Protein AF-A0A358L8Q8-F1 (afdb_monomer_lite)

Radius of gyration: 29.7 Å; chains: 1; bounding box: 68×36×92 Å

Structure (mmCIF, N/CA/C/O backbone):
data_AF-A0A358L8Q8-F1
#
_entry.id   AF-A0A358L8Q8-F1
#
loop_
_atom_site.group_PDB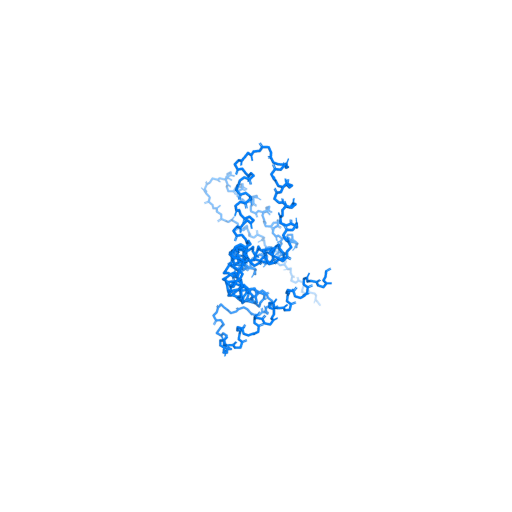
_atom_site.id
_atom_site.type_symbol
_atom_site.label_atom_id
_atom_site.label_alt_id
_atom_site.label_comp_id
_atom_site.label_asym_id
_atom_site.label_entity_id
_atom_site.label_seq_id
_atom_site.pdbx_PDB_ins_code
_atom_site.Cartn_x
_atom_site.Cartn_y
_atom_site.Cartn_z
_atom_site.occupancy
_atom_site.B_iso_or_equiv
_atom_site.auth_seq_id
_atom_site.auth_comp_id
_atom_site.auth_asym_id
_atom_site.auth_atom_id
_atom_site.pdbx_PDB_model_num
ATOM 1 N N . MET A 1 1 ? 32.138 -23.526 -57.705 1.00 40.78 1 MET A N 1
ATOM 2 C CA . MET A 1 1 ? 33.159 -22.589 -57.191 1.00 40.78 1 MET A CA 1
ATOM 3 C C . MET A 1 1 ? 32.623 -21.977 -55.910 1.00 40.78 1 MET A C 1
ATOM 5 O O . MET A 1 1 ? 31.479 -21.550 -55.902 1.00 40.78 1 MET A O 1
ATOM 9 N N . LYS A 1 2 ? 33.393 -22.065 -54.822 1.00 42.34 2 LYS A N 1
ATOM 10 C CA . LYS A 1 2 ? 33.075 -21.483 -53.513 1.00 42.34 2 LYS A CA 1
ATOM 11 C C . LYS A 1 2 ? 33.392 -19.990 -53.560 1.00 42.34 2 LYS A C 1
ATOM 13 O O . LYS A 1 2 ? 34.523 -19.656 -53.892 1.00 42.34 2 LYS A O 1
ATOM 18 N N . GLU A 1 3 ? 32.460 -19.138 -53.158 1.00 42.19 3 GLU A N 1
ATOM 19 C CA . GLU A 1 3 ? 32.761 -17.747 -52.815 1.00 42.19 3 GLU A CA 1
ATOM 20 C C . GLU A 1 3 ? 32.462 -17.564 -51.325 1.00 42.19 3 GLU A C 1
ATOM 22 O O . GLU A 1 3 ? 31.362 -17.226 -50.897 1.00 42.19 3 GLU A O 1
ATOM 27 N N . ASN A 1 4 ? 33.454 -17.937 -50.513 1.00 44.19 4 ASN A N 1
ATOM 28 C CA . ASN A 1 4 ? 33.462 -17.679 -49.081 1.00 44.19 4 ASN A CA 1
ATOM 29 C C . ASN A 1 4 ? 33.848 -16.211 -48.876 1.00 44.19 4 ASN A C 1
ATOM 31 O O . ASN A 1 4 ? 35.036 -15.895 -48.814 1.00 44.19 4 ASN A O 1
ATOM 35 N N . ASN A 1 5 ? 32.862 -15.325 -48.742 1.00 45.97 5 ASN A N 1
ATOM 36 C CA . ASN A 1 5 ? 33.117 -13.989 -48.210 1.00 45.97 5 ASN A CA 1
ATOM 37 C C . ASN A 1 5 ? 33.556 -14.114 -46.741 1.00 45.97 5 ASN A C 1
ATOM 39 O O . ASN A 1 5 ? 32.832 -14.720 -45.943 1.00 45.97 5 ASN A O 1
ATOM 43 N N . PRO A 1 6 ? 34.722 -13.572 -46.346 1.00 46.53 6 PRO A N 1
ATOM 44 C CA . PRO A 1 6 ? 35.100 -13.551 -44.948 1.00 46.53 6 PRO A CA 1
ATOM 45 C C . PRO A 1 6 ? 34.142 -12.604 -44.226 1.00 46.53 6 PRO A C 1
ATOM 47 O O . PRO A 1 6 ? 34.024 -11.432 -44.576 1.00 46.53 6 PRO A O 1
ATOM 50 N N . VAL A 1 7 ? 33.440 -13.126 -43.221 1.00 45.78 7 VAL A N 1
ATOM 51 C CA . VAL A 1 7 ? 32.696 -12.319 -42.254 1.00 45.78 7 VAL A CA 1
ATOM 52 C C . VAL A 1 7 ? 33.700 -11.363 -41.619 1.00 45.78 7 VAL A C 1
ATOM 54 O O . VAL A 1 7 ? 34.539 -11.766 -40.812 1.00 45.78 7 VAL A O 1
ATOM 57 N N . GLU A 1 8 ? 33.653 -10.105 -42.044 1.00 41.62 8 GLU A N 1
ATOM 58 C CA . GLU A 1 8 ? 34.424 -9.008 -41.485 1.00 41.62 8 GLU A CA 1
ATOM 59 C C . GLU A 1 8 ? 34.154 -8.976 -39.974 1.00 41.62 8 GLU A C 1
ATOM 61 O O . GLU A 1 8 ? 33.050 -8.661 -39.521 1.00 41.62 8 GLU A O 1
ATOM 66 N N . LYS A 1 9 ? 35.149 -9.382 -39.173 1.00 41.38 9 LYS A N 1
ATOM 67 C CA . LYS A 1 9 ? 35.133 -9.217 -37.718 1.00 41.38 9 LYS A CA 1
ATOM 68 C C . LYS A 1 9 ? 35.038 -7.717 -37.445 1.00 41.38 9 LYS A C 1
ATOM 70 O O . LYS A 1 9 ? 36.062 -7.041 -37.382 1.00 41.38 9 LYS A O 1
ATOM 75 N N . LYS A 1 10 ? 33.814 -7.199 -37.292 1.00 41.03 10 LYS A N 1
ATOM 76 C CA . LYS A 1 10 ? 33.544 -5.864 -36.747 1.00 41.03 10 LYS A CA 1
ATOM 77 C C . LYS A 1 10 ? 34.315 -5.758 -35.435 1.00 41.03 10 LYS A C 1
ATOM 79 O O . LYS A 1 10 ? 33.943 -6.376 -34.443 1.00 41.03 10 LYS A O 1
ATOM 84 N N . ALA A 1 11 ? 35.431 -5.040 -35.465 1.00 50.97 11 ALA A N 1
ATOM 85 C CA . ALA A 1 11 ? 36.226 -4.777 -34.283 1.00 50.97 11 ALA A CA 1
ATOM 86 C C . ALA A 1 11 ? 35.340 -4.060 -33.255 1.00 50.97 11 ALA A C 1
ATOM 88 O O . ALA A 1 11 ? 34.737 -3.033 -33.581 1.00 50.97 11 ALA A O 1
ATOM 89 N N . ASP A 1 12 ? 35.254 -4.622 -32.046 1.00 58.00 12 ASP A N 1
ATOM 90 C CA . ASP A 1 12 ? 34.571 -4.038 -30.892 1.00 58.00 12 ASP A CA 1
ATOM 91 C C . ASP A 1 12 ? 35.063 -2.603 -30.684 1.00 58.00 12 ASP A C 1
ATOM 93 O O . ASP A 1 12 ? 36.161 -2.361 -30.169 1.00 58.00 12 ASP A O 1
ATOM 97 N N . LYS A 1 13 ? 34.260 -1.628 -31.122 1.00 59.78 13 LYS A N 1
ATOM 98 C CA . LYS A 1 13 ? 34.491 -0.228 -30.776 1.00 59.78 13 LYS A CA 1
ATOM 99 C C . LYS A 1 13 ? 34.296 -0.103 -29.262 1.00 59.78 13 LYS A C 1
ATOM 101 O O . LYS A 1 13 ? 33.277 -0.578 -28.758 1.00 59.78 13 LYS A O 1
ATOM 106 N N . PRO A 1 14 ? 35.239 0.510 -28.528 1.00 63.50 14 PRO A N 1
ATOM 107 C CA . PRO A 1 14 ? 35.085 0.688 -27.093 1.00 63.50 14 PRO A CA 1
ATOM 108 C C . PRO A 1 14 ? 33.821 1.511 -26.811 1.00 63.50 14 PRO A C 1
ATOM 110 O O . PRO A 1 14 ? 33.603 2.546 -27.439 1.00 63.50 14 PRO A O 1
ATOM 113 N N . LEU A 1 15 ? 33.000 1.039 -25.867 1.00 67.19 15 LEU A N 1
ATOM 114 C CA . LEU A 1 15 ? 31.796 1.725 -25.380 1.00 67.19 15 LEU A CA 1
ATOM 115 C C . LEU A 1 15 ? 32.090 3.158 -24.908 1.00 67.19 15 LEU A C 1
ATOM 117 O O . LEU A 1 15 ? 31.230 4.027 -25.010 1.00 67.19 15 LEU A O 1
ATOM 121 N N . ILE A 1 16 ? 33.306 3.411 -24.416 1.00 72.81 16 ILE A N 1
ATOM 122 C CA . ILE A 1 16 ? 33.775 4.730 -23.990 1.00 72.81 16 ILE A CA 1
ATOM 123 C C . ILE A 1 16 ? 34.970 5.121 -24.864 1.00 72.81 16 ILE A C 1
ATOM 125 O O . ILE A 1 16 ? 36.050 4.545 -24.740 1.00 72.81 16 ILE A O 1
ATOM 129 N N . ASN A 1 17 ? 34.786 6.108 -25.743 1.00 69.12 17 ASN A N 1
ATOM 130 C CA . ASN A 1 17 ? 35.839 6.646 -26.608 1.00 69.12 17 ASN A CA 1
ATOM 131 C C . ASN A 1 17 ? 36.175 8.086 -26.197 1.00 69.12 17 ASN A C 1
ATOM 133 O O . ASN A 1 17 ? 35.745 9.044 -26.836 1.00 69.12 17 ASN A O 1
ATOM 137 N N . ILE A 1 18 ? 36.906 8.225 -25.091 1.00 75.00 18 ILE A N 1
ATOM 138 C CA . ILE A 1 18 ? 37.403 9.510 -24.590 1.00 75.00 18 ILE A CA 1
ATOM 139 C C . ILE A 1 18 ? 38.913 9.541 -24.827 1.00 75.00 18 ILE A C 1
ATOM 141 O O . ILE A 1 18 ? 39.620 8.650 -24.360 1.00 75.00 18 ILE A O 1
ATOM 145 N N . LYS A 1 19 ? 39.400 10.555 -25.551 1.00 75.19 19 LYS A N 1
ATOM 146 C CA . LYS A 1 19 ? 40.835 10.824 -25.722 1.00 75.19 19 LYS A CA 1
ATOM 147 C C . LYS A 1 19 ? 41.214 12.022 -24.865 1.00 75.19 19 LYS A C 1
ATOM 149 O O . LYS A 1 19 ? 40.846 13.149 -25.181 1.00 75.19 19 LYS A O 1
ATOM 154 N N . THR A 1 20 ? 41.921 11.766 -23.774 1.00 77.62 20 THR A N 1
ATOM 155 C CA . THR A 1 20 ? 42.371 12.788 -22.817 1.00 77.62 20 THR A CA 1
ATOM 156 C C . THR A 1 20 ? 43.738 13.382 -23.153 1.00 77.62 20 THR A C 1
ATOM 158 O O . THR A 1 20 ? 44.176 14.310 -22.481 1.00 77.62 20 THR A O 1
ATOM 161 N N . GLY A 1 21 ? 44.423 12.877 -24.187 1.00 76.94 21 GLY A N 1
ATOM 162 C CA . GLY A 1 21 ? 45.749 13.364 -24.589 1.00 76.94 21 GLY A CA 1
ATOM 163 C C . GLY A 1 21 ? 46.891 12.859 -23.699 1.00 76.94 21 GLY A C 1
ATOM 164 O O . GLY A 1 21 ? 48.050 13.155 -23.969 1.00 76.94 21 GLY A O 1
ATOM 165 N N . ASN A 1 22 ? 46.583 12.063 -22.670 1.00 80.25 22 ASN A N 1
ATOM 166 C CA . ASN A 1 22 ? 47.551 11.356 -21.840 1.00 80.25 22 ASN A CA 1
ATOM 167 C C . ASN A 1 22 ? 47.466 9.850 -22.127 1.00 80.25 22 ASN A C 1
ATOM 169 O O . ASN A 1 22 ? 46.453 9.210 -21.845 1.00 80.25 22 ASN A O 1
ATOM 173 N N . GLU A 1 23 ? 48.558 9.264 -22.625 1.00 80.56 23 GLU A N 1
ATOM 174 C CA . GLU A 1 23 ? 48.596 7.852 -23.019 1.00 80.56 23 GLU A CA 1
ATOM 175 C C . GLU A 1 23 ? 48.240 6.868 -21.895 1.00 80.56 23 GLU A C 1
ATOM 177 O O . GLU A 1 23 ? 47.680 5.805 -22.160 1.00 80.56 23 GLU A O 1
ATOM 182 N N . THR A 1 24 ? 48.588 7.174 -20.642 1.00 81.81 24 THR A N 1
ATOM 183 C CA . THR A 1 24 ? 48.318 6.273 -19.505 1.00 81.81 24 THR A CA 1
ATOM 184 C C . THR A 1 24 ? 46.837 6.253 -19.136 1.00 81.81 24 THR A C 1
ATOM 186 O O . THR A 1 24 ? 46.277 5.188 -18.849 1.00 81.81 24 THR A O 1
ATOM 189 N N . VAL A 1 25 ? 46.188 7.415 -19.215 1.00 81.81 25 VAL A N 1
ATOM 190 C CA . VAL A 1 25 ? 44.753 7.581 -18.976 1.00 81.81 25 VAL A CA 1
ATOM 191 C C . VAL A 1 25 ? 43.968 6.942 -20.119 1.00 81.81 25 VAL A C 1
ATOM 193 O O . VAL A 1 25 ? 43.095 6.114 -19.868 1.00 81.81 25 VAL A O 1
ATOM 196 N N . ASP A 1 26 ? 44.365 7.191 -21.367 1.00 82.31 26 ASP A N 1
ATOM 197 C CA . ASP A 1 26 ? 43.718 6.613 -22.549 1.00 82.31 26 ASP A CA 1
ATOM 198 C C . ASP A 1 26 ? 43.839 5.071 -22.577 1.00 82.31 26 ASP A C 1
ATOM 200 O O . ASP A 1 26 ? 42.863 4.361 -22.859 1.00 82.31 26 ASP A O 1
ATOM 204 N N . LYS A 1 27 ? 45.004 4.512 -22.199 1.00 81.19 27 LYS A N 1
ATOM 205 C CA . LYS A 1 27 ? 45.197 3.052 -22.050 1.00 81.19 27 LYS A CA 1
ATOM 206 C C . LYS A 1 27 ? 44.296 2.467 -20.956 1.00 81.19 27 LYS A C 1
ATOM 208 O O . LYS A 1 27 ? 43.751 1.376 -21.139 1.00 81.19 27 LYS A O 1
ATOM 213 N N . SER A 1 28 ? 44.116 3.177 -19.843 1.00 84.00 28 SER A N 1
ATOM 214 C CA . SER A 1 28 ? 43.277 2.733 -18.721 1.00 84.00 28 SER A CA 1
ATOM 215 C C . SER A 1 28 ? 41.787 2.775 -19.069 1.00 84.00 28 SER A C 1
ATOM 217 O O . SER A 1 28 ? 41.089 1.783 -18.860 1.00 8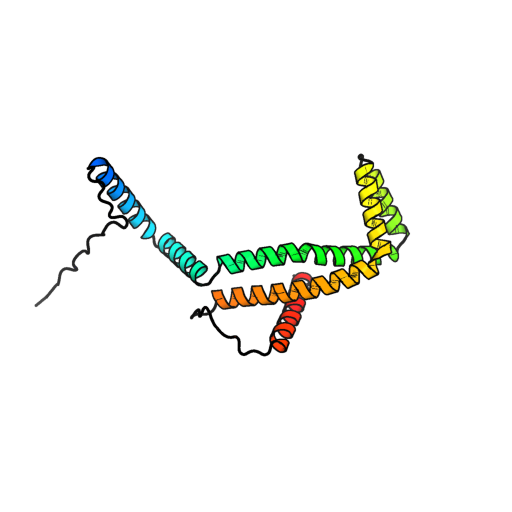4.00 28 SER A O 1
ATOM 219 N N . ILE A 1 29 ? 41.320 3.856 -19.705 1.00 83.69 29 ILE A N 1
ATOM 220 C CA . ILE A 1 29 ? 39.945 3.998 -20.216 1.00 83.69 29 ILE A CA 1
ATOM 221 C C . ILE A 1 29 ? 39.619 2.868 -21.197 1.00 83.69 29 ILE A C 1
ATOM 223 O O . ILE A 1 29 ? 38.565 2.240 -21.099 1.00 83.69 29 ILE A O 1
ATOM 227 N N . THR A 1 30 ? 40.548 2.538 -22.098 1.00 83.31 30 THR A N 1
ATOM 228 C CA . THR A 1 30 ? 40.346 1.464 -23.083 1.00 83.31 30 THR A CA 1
ATOM 229 C C . THR A 1 30 ? 40.226 0.085 -22.420 1.00 83.31 30 THR A C 1
ATOM 231 O O . THR A 1 30 ? 39.383 -0.722 -22.818 1.00 83.31 30 THR A O 1
ATOM 234 N N . ARG A 1 31 ? 41.036 -0.203 -21.387 1.00 83.75 31 ARG A N 1
ATOM 235 C CA . ARG A 1 31 ? 40.935 -1.461 -20.620 1.00 83.75 31 ARG A CA 1
ATOM 236 C C . ARG A 1 31 ? 39.605 -1.558 -19.877 1.00 83.75 31 ARG A C 1
ATOM 238 O O . ARG A 1 31 ? 38.939 -2.584 -19.981 1.00 83.75 31 ARG A O 1
ATOM 245 N N . VAL A 1 32 ? 39.198 -0.491 -19.189 1.00 85.69 32 VAL A N 1
ATOM 246 C CA . VAL A 1 32 ? 37.913 -0.432 -18.474 1.00 85.69 32 VAL A CA 1
ATOM 247 C C . VAL A 1 32 ? 36.746 -0.589 -19.447 1.00 85.69 32 VAL A C 1
ATOM 249 O O . VAL A 1 32 ? 35.840 -1.375 -19.190 1.00 85.69 32 VAL A O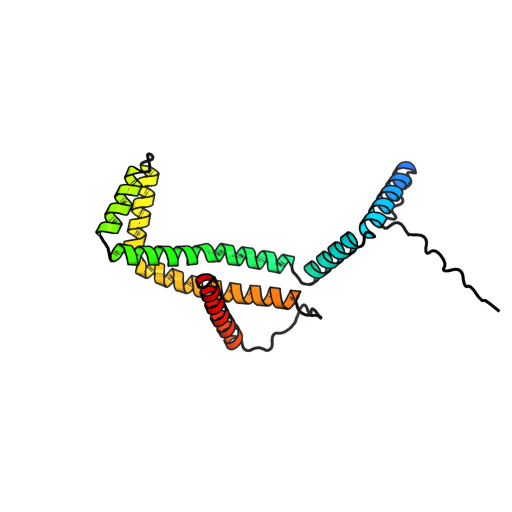 1
ATOM 252 N N . SER A 1 33 ? 36.796 0.072 -20.605 1.00 85.69 33 SER A N 1
ATOM 253 C CA . SER A 1 33 ? 35.756 -0.053 -21.625 1.00 85.69 33 SER A CA 1
ATOM 254 C C . SER A 1 33 ? 35.629 -1.475 -22.175 1.00 85.69 33 SER A C 1
ATOM 256 O O . SER A 1 33 ? 34.508 -1.896 -22.446 1.00 85.69 33 SER A O 1
ATOM 258 N N . ARG A 1 34 ? 36.739 -2.207 -22.345 1.00 85.38 34 ARG A N 1
ATOM 259 C CA . ARG A 1 34 ? 36.715 -3.616 -22.780 1.00 85.38 34 ARG A CA 1
ATOM 260 C C . ARG A 1 34 ? 36.154 -4.547 -21.713 1.00 85.38 34 ARG A C 1
ATOM 262 O O . ARG A 1 34 ? 35.418 -5.473 -22.035 1.00 85.38 34 ARG A O 1
ATOM 269 N N . LEU A 1 35 ? 36.496 -4.308 -20.447 1.00 87.12 35 LEU A N 1
ATOM 270 C CA . LEU A 1 35 ? 35.928 -5.069 -19.335 1.00 87.12 35 LEU A CA 1
ATOM 271 C C . LEU A 1 35 ? 34.420 -4.819 -19.217 1.00 87.12 35 LEU A C 1
ATOM 273 O O . LEU A 1 35 ? 33.657 -5.768 -19.069 1.00 87.12 35 LEU A O 1
ATOM 277 N N . ALA A 1 36 ? 33.985 -3.565 -19.363 1.00 85.62 36 ALA A N 1
ATOM 278 C CA . ALA A 1 36 ? 32.573 -3.198 -19.363 1.00 85.62 36 ALA A CA 1
ATOM 279 C C . ALA A 1 36 ? 31.808 -3.818 -20.543 1.00 85.62 36 ALA A C 1
ATOM 281 O O . ALA A 1 36 ? 30.720 -4.351 -20.340 1.00 85.62 36 ALA A O 1
ATOM 282 N N . SER A 1 37 ? 32.370 -3.805 -21.758 1.00 85.62 37 SER A N 1
ATOM 283 C CA . SER A 1 37 ? 31.721 -4.410 -22.928 1.00 85.62 37 SER A CA 1
ATOM 284 C C . SER A 1 37 ? 31.632 -5.927 -22.817 1.00 85.62 37 SER A C 1
ATOM 286 O O . SER A 1 37 ? 30.591 -6.497 -23.123 1.00 85.62 37 SER A O 1
ATOM 288 N N . TRP A 1 38 ? 32.684 -6.582 -22.318 1.00 87.25 38 TRP A N 1
ATOM 289 C CA . TRP A 1 38 ? 32.646 -8.010 -22.015 1.00 87.25 38 TRP A CA 1
ATOM 290 C C . TRP A 1 38 ? 31.580 -8.331 -20.959 1.00 87.25 38 TRP A C 1
ATOM 292 O O . TRP A 1 38 ? 30.793 -9.253 -21.154 1.00 87.25 38 TRP A O 1
ATOM 302 N N . PHE A 1 39 ? 31.498 -7.534 -19.888 1.00 89.12 39 PHE A N 1
ATOM 303 C CA . PHE A 1 39 ? 30.500 -7.716 -18.835 1.00 89.12 39 PHE A CA 1
ATOM 304 C C . PHE A 1 39 ? 29.068 -7.536 -19.358 1.00 89.12 39 PHE A C 1
ATOM 306 O O . PHE A 1 39 ? 28.211 -8.374 -19.093 1.00 89.12 39 PHE A O 1
ATOM 313 N N . GLN A 1 40 ? 28.810 -6.498 -20.161 1.00 88.12 40 GLN A N 1
ATOM 314 C CA . GLN A 1 40 ? 27.510 -6.287 -20.811 1.00 88.12 40 GLN A CA 1
ATOM 315 C C . GLN A 1 40 ? 27.184 -7.352 -21.866 1.00 88.12 40 GLN A C 1
ATOM 317 O O . GLN A 1 40 ? 26.010 -7.595 -22.128 1.00 88.12 40 GLN A O 1
ATOM 322 N N . ALA A 1 41 ? 28.190 -7.998 -22.463 1.00 88.50 41 ALA A N 1
ATOM 323 C CA . ALA A 1 41 ? 28.003 -9.077 -23.430 1.00 88.50 41 ALA A CA 1
ATOM 324 C C . ALA A 1 41 ? 27.638 -10.423 -22.780 1.00 88.50 41 ALA A C 1
ATOM 326 O O . ALA A 1 41 ? 27.179 -11.326 -23.483 1.00 88.50 41 ALA A O 1
ATOM 327 N N . ILE A 1 42 ? 27.793 -10.572 -21.456 1.00 93.94 42 ILE A N 1
ATOM 328 C CA . ILE A 1 42 ? 27.312 -11.754 -20.731 1.00 93.94 42 ILE A CA 1
ATOM 329 C C . ILE A 1 42 ? 25.789 -11.846 -20.935 1.00 93.94 42 ILE A C 1
ATOM 331 O O . ILE A 1 42 ? 25.082 -10.905 -20.567 1.00 93.94 42 ILE A O 1
ATOM 335 N N . PRO A 1 43 ? 25.244 -12.961 -21.466 1.00 92.31 43 PRO A N 1
ATOM 336 C CA . PRO A 1 43 ? 23.827 -13.054 -21.829 1.00 92.31 43 PRO A CA 1
ATOM 337 C C . PRO A 1 43 ? 22.864 -12.684 -20.695 1.00 92.31 43 PRO A C 1
ATOM 339 O O . PRO A 1 43 ? 21.891 -11.969 -20.927 1.00 92.31 43 PRO A O 1
ATOM 342 N N . ALA A 1 44 ? 23.163 -13.116 -19.464 1.00 94.69 44 ALA A N 1
ATOM 343 C CA . ALA A 1 44 ? 22.373 -12.778 -18.283 1.00 94.69 44 ALA A CA 1
ATOM 344 C C . ALA A 1 44 ? 22.396 -11.269 -17.989 1.00 94.69 44 ALA A C 1
ATOM 346 O O . ALA A 1 44 ? 21.342 -10.660 -17.828 1.00 94.69 44 ALA A O 1
ATOM 347 N N . VAL A 1 45 ? 23.580 -10.649 -17.983 1.00 92.81 45 VAL A N 1
ATOM 348 C CA . VAL A 1 45 ? 23.743 -9.205 -17.739 1.00 92.81 45 VAL A CA 1
ATOM 349 C C . VAL A 1 45 ? 23.038 -8.397 -18.826 1.00 92.81 45 VAL A C 1
ATOM 351 O O . VAL A 1 45 ? 22.261 -7.500 -18.513 1.00 92.81 45 VAL A O 1
ATOM 354 N N . ALA A 1 46 ? 23.227 -8.763 -20.096 1.00 93.31 46 ALA A N 1
ATOM 355 C CA . ALA A 1 46 ? 22.540 -8.141 -21.222 1.00 93.31 46 ALA A CA 1
ATOM 356 C C . ALA A 1 46 ? 21.012 -8.229 -21.081 1.00 93.31 46 ALA A C 1
ATOM 358 O O . ALA A 1 46 ? 20.294 -7.297 -21.442 1.00 93.31 46 ALA A O 1
ATOM 359 N N . HIS A 1 47 ? 20.499 -9.353 -20.573 1.00 93.69 47 HIS A N 1
ATOM 360 C CA . HIS A 1 47 ? 19.071 -9.534 -20.334 1.00 93.69 47 HIS A CA 1
ATOM 361 C C . HIS A 1 47 ? 18.567 -8.649 -19.186 1.00 93.69 47 HIS A C 1
ATOM 363 O O . HIS A 1 47 ? 17.555 -7.975 -19.356 1.00 93.69 47 HIS A O 1
ATOM 369 N N . PHE A 1 48 ? 19.291 -8.576 -18.064 1.00 95.31 48 PHE A N 1
ATOM 370 C CA . PHE A 1 48 ? 18.934 -7.704 -16.939 1.00 95.31 48 PHE A CA 1
ATOM 371 C C . PHE A 1 48 ? 18.980 -6.219 -17.298 1.00 95.31 48 PHE A C 1
ATOM 373 O O . PHE A 1 48 ? 18.084 -5.480 -16.899 1.00 95.31 48 PHE A O 1
ATOM 380 N N . ILE A 1 49 ? 19.972 -5.782 -18.079 1.00 93.50 49 ILE A N 1
ATOM 381 C CA . ILE A 1 49 ? 20.053 -4.396 -18.557 1.00 93.50 49 ILE A CA 1
ATOM 382 C C . ILE A 1 49 ? 18.828 -4.068 -19.414 1.00 93.50 49 ILE A C 1
ATOM 384 O O . ILE A 1 49 ? 18.114 -3.121 -19.103 1.00 93.50 49 ILE A O 1
ATOM 388 N N . ARG A 1 50 ? 18.506 -4.904 -20.411 1.00 92.06 50 ARG A N 1
ATOM 389 C CA . ARG A 1 50 ? 17.311 -4.712 -21.254 1.00 92.06 50 ARG A CA 1
ATOM 390 C C . ARG A 1 50 ? 16.011 -4.762 -20.452 1.00 92.06 50 ARG A C 1
ATOM 392 O O . ARG A 1 50 ? 15.077 -4.020 -20.744 1.00 92.06 50 ARG A O 1
ATOM 399 N N . ALA A 1 51 ? 15.933 -5.632 -19.445 1.00 92.50 51 ALA A N 1
ATOM 400 C CA . ALA A 1 51 ? 14.787 -5.697 -18.545 1.00 92.50 51 ALA A CA 1
ATOM 401 C C . ALA A 1 51 ? 14.652 -4.406 -17.719 1.00 92.50 51 ALA A C 1
ATOM 403 O O . ALA A 1 51 ? 13.549 -3.877 -17.601 1.00 92.50 51 ALA A O 1
ATOM 404 N N . GLY A 1 52 ? 15.763 -3.871 -17.205 1.00 92.12 52 GLY A N 1
ATOM 405 C CA . GLY A 1 52 ? 15.808 -2.604 -16.476 1.00 92.12 52 GLY A CA 1
ATOM 406 C C . GLY A 1 52 ? 15.466 -1.394 -17.350 1.00 92.12 52 GLY A C 1
ATOM 407 O O . GLY A 1 52 ? 14.712 -0.523 -16.920 1.00 92.12 52 GLY A O 1
ATOM 408 N N . GLU A 1 53 ? 15.955 -1.356 -18.588 1.00 92.00 53 GLU A N 1
ATOM 409 C CA . GLU A 1 53 ? 15.590 -0.344 -19.587 1.00 92.00 53 GLU A CA 1
ATOM 410 C C . GLU A 1 53 ? 14.087 -0.406 -19.893 1.00 92.00 53 GLU A C 1
ATOM 412 O O . GLU A 1 53 ? 13.389 0.590 -19.719 1.00 92.00 53 GLU A O 1
ATOM 417 N N . ARG A 1 54 ? 13.547 -1.596 -20.207 1.00 90.12 54 ARG A N 1
ATOM 418 C CA . ARG A 1 54 ? 12.105 -1.797 -20.454 1.00 90.12 54 ARG A CA 1
ATOM 419 C C . ARG A 1 54 ? 11.249 -1.412 -19.246 1.00 90.12 54 ARG A C 1
ATOM 421 O O . ARG A 1 54 ? 10.178 -0.831 -19.422 1.00 90.12 54 ARG A O 1
ATOM 428 N N . PHE A 1 55 ? 11.691 -1.745 -18.033 1.00 91.56 55 PHE A N 1
ATOM 429 C CA . PHE A 1 55 ? 11.004 -1.381 -16.794 1.00 91.56 55 PHE A CA 1
ATOM 430 C C . PHE A 1 55 ? 10.919 0.141 -16.637 1.00 91.56 55 PHE A C 1
ATOM 432 O O . PHE A 1 55 ? 9.834 0.667 -16.382 1.00 91.56 55 PHE A O 1
ATOM 439 N N . ASN A 1 56 ? 12.033 0.852 -16.839 1.00 91.69 56 ASN A N 1
ATOM 440 C CA . ASN A 1 56 ? 12.090 2.309 -16.720 1.00 91.69 56 ASN A CA 1
ATOM 441 C C . ASN A 1 56 ? 11.328 3.027 -17.843 1.00 91.69 56 ASN A C 1
ATOM 443 O O . ASN A 1 56 ? 10.566 3.950 -17.554 1.00 91.69 56 ASN A O 1
ATOM 447 N N . ASP A 1 57 ? 11.436 2.564 -19.091 1.00 90.38 57 ASP A N 1
ATOM 448 C CA . ASP A 1 57 ? 10.689 3.110 -20.235 1.00 90.38 57 ASP A CA 1
ATOM 449 C C . ASP A 1 57 ? 9.167 3.038 -20.030 1.00 90.38 57 ASP A C 1
ATOM 451 O O . ASP A 1 57 ? 8.407 3.886 -20.514 1.00 90.38 57 ASP A O 1
ATOM 455 N N . ARG A 1 58 ? 8.716 2.041 -19.260 1.00 91.00 58 ARG A N 1
ATOM 456 C CA . ARG A 1 58 ? 7.314 1.802 -18.885 1.00 91.00 58 ARG A CA 1
ATOM 457 C C . ARG A 1 58 ? 6.940 2.380 -17.525 1.00 91.00 58 ARG A C 1
ATOM 459 O O . ARG A 1 58 ? 5.989 1.924 -16.894 1.00 91.00 58 ARG A O 1
ATOM 466 N N . MET A 1 59 ? 7.689 3.381 -17.070 1.00 90.56 59 MET A N 1
ATOM 467 C CA . MET A 1 59 ? 7.475 4.094 -15.811 1.00 90.56 59 MET A CA 1
ATOM 468 C C . MET A 1 59 ? 7.458 3.196 -14.564 1.00 90.56 59 MET A C 1
ATOM 470 O O . MET A 1 59 ? 6.777 3.490 -13.581 1.00 90.56 59 MET A O 1
ATOM 474 N N . GLY A 1 60 ? 8.174 2.071 -14.590 1.00 91.31 60 GLY A N 1
ATOM 475 C CA . GLY A 1 60 ? 8.180 1.102 -13.496 1.00 91.31 60 GLY A CA 1
ATOM 476 C C . GLY A 1 60 ? 8.598 1.722 -12.163 1.00 91.31 60 GLY A C 1
ATOM 477 O O . GLY A 1 60 ? 7.959 1.475 -11.143 1.00 91.31 60 GLY A O 1
ATOM 478 N N . SER A 1 61 ? 9.601 2.602 -12.185 1.00 92.44 61 SER A N 1
ATOM 479 C CA . SER A 1 61 ? 10.071 3.329 -11.002 1.00 92.44 61 SER A CA 1
ATOM 480 C C . SER A 1 61 ? 8.993 4.258 -10.424 1.00 92.44 61 SER A C 1
ATOM 482 O O . SER A 1 61 ? 8.787 4.285 -9.212 1.00 92.44 61 SER A O 1
ATOM 484 N N . GLN A 1 62 ? 8.245 4.971 -11.272 1.00 93.06 62 GLN A N 1
ATOM 485 C CA . GLN A 1 62 ? 7.149 5.851 -10.848 1.00 93.06 62 GLN A CA 1
ATOM 486 C C . GLN A 1 62 ? 5.957 5.050 -10.318 1.00 93.06 62 GLN A C 1
ATOM 488 O O . GLN A 1 62 ? 5.374 5.424 -9.304 1.00 93.06 62 GLN A O 1
ATOM 493 N N . PHE A 1 63 ? 5.612 3.932 -10.961 1.00 92.19 63 PHE A N 1
ATOM 494 C CA . PHE A 1 63 ? 4.578 3.031 -10.457 1.00 92.19 63 PHE A CA 1
ATOM 495 C C . PHE A 1 63 ? 4.968 2.414 -9.113 1.00 92.19 63 PHE A C 1
ATOM 497 O O . PHE A 1 63 ? 4.134 2.359 -8.214 1.00 92.19 63 PHE A O 1
ATOM 504 N N . GLY A 1 64 ? 6.229 2.011 -8.945 1.00 93.38 64 GLY A N 1
ATOM 505 C CA . GLY A 1 64 ? 6.757 1.543 -7.666 1.00 93.38 64 GLY A CA 1
ATOM 506 C C . GLY A 1 64 ? 6.619 2.602 -6.572 1.00 93.38 64 GLY A C 1
ATOM 507 O O . GLY A 1 64 ? 6.067 2.313 -5.514 1.00 93.38 64 GLY A O 1
ATOM 508 N N . ALA A 1 65 ? 7.026 3.844 -6.855 1.00 93.44 65 ALA A N 1
ATOM 509 C CA . ALA A 1 65 ? 6.876 4.969 -5.931 1.00 93.44 65 ALA A CA 1
ATOM 510 C C . ALA A 1 65 ? 5.404 5.276 -5.591 1.00 93.44 65 ALA A C 1
ATOM 512 O O . ALA A 1 65 ? 5.074 5.562 -4.442 1.00 93.44 65 ALA A O 1
ATOM 513 N N . ALA A 1 66 ? 4.500 5.187 -6.570 1.00 91.31 66 ALA A N 1
ATOM 514 C CA . ALA A 1 66 ? 3.071 5.359 -6.335 1.00 91.31 66 ALA A CA 1
ATOM 515 C C . ALA A 1 66 ? 2.517 4.248 -5.430 1.00 91.31 66 ALA A C 1
ATOM 517 O O . ALA A 1 66 ? 1.816 4.534 -4.462 1.00 91.31 66 ALA A O 1
ATOM 518 N N . ILE A 1 67 ? 2.854 2.983 -5.705 1.00 92.19 67 ILE A N 1
ATOM 519 C CA . ILE A 1 67 ? 2.393 1.840 -4.909 1.00 92.19 67 ILE A CA 1
ATOM 520 C C . ILE A 1 67 ? 2.887 1.955 -3.465 1.00 92.19 67 ILE A C 1
ATOM 522 O O . ILE A 1 67 ? 2.084 1.762 -2.553 1.00 92.19 67 ILE A O 1
ATOM 526 N N . THR A 1 68 ? 4.155 2.304 -3.223 1.00 93.81 68 THR A N 1
ATOM 527 C CA . THR A 1 68 ? 4.673 2.471 -1.853 1.00 93.81 68 THR A CA 1
ATOM 528 C C . THR A 1 68 ? 3.990 3.624 -1.125 1.00 93.81 68 THR A C 1
ATOM 530 O O . THR A 1 68 ? 3.564 3.446 0.015 1.00 93.81 68 THR A O 1
ATOM 533 N N . TYR A 1 69 ? 3.798 4.766 -1.793 1.00 93.25 69 TYR A N 1
ATOM 534 C CA . TYR A 1 69 ? 3.083 5.916 -1.240 1.00 93.25 69 TYR A CA 1
ATOM 535 C C . TYR A 1 69 ? 1.643 5.566 -0.841 1.00 93.25 69 TYR A C 1
ATOM 537 O O . TYR A 1 69 ? 1.246 5.781 0.305 1.00 93.25 69 TYR A O 1
ATOM 545 N N . PHE A 1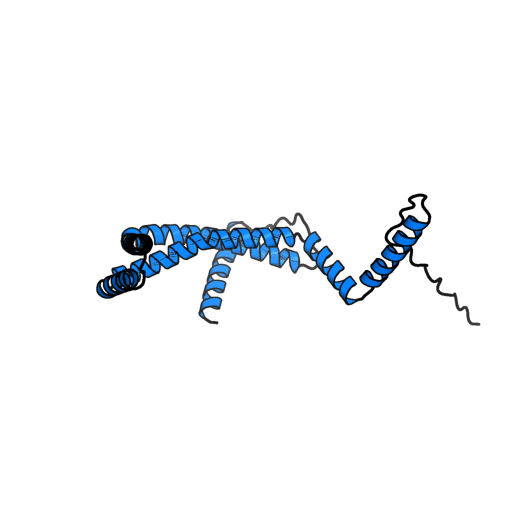 70 ? 0.867 4.970 -1.751 1.00 90.38 70 PHE A N 1
ATOM 546 C CA . PHE A 1 70 ? -0.518 4.592 -1.462 1.00 90.38 70 PHE A CA 1
ATOM 547 C C . PHE A 1 70 ? -0.610 3.488 -0.404 1.00 90.38 70 PHE A C 1
ATOM 549 O O . PHE A 1 70 ? -1.507 3.537 0.435 1.00 90.38 70 PHE A O 1
ATOM 556 N N . SER A 1 71 ? 0.325 2.533 -0.394 1.00 91.75 71 SER A N 1
ATOM 557 C CA . SER A 1 71 ? 0.366 1.479 0.629 1.00 91.75 71 SER A CA 1
ATOM 558 C C . SER A 1 71 ? 0.644 2.069 2.011 1.00 91.75 71 SER A C 1
ATOM 560 O O . SER A 1 71 ? -0.072 1.759 2.959 1.00 91.75 71 SER A O 1
ATOM 562 N N . PHE A 1 72 ? 1.611 2.983 2.129 1.00 94.12 72 PHE A N 1
ATOM 563 C CA . PHE A 1 72 ? 1.905 3.660 3.392 1.00 94.12 72 PHE A CA 1
ATOM 564 C C . PHE A 1 72 ? 0.707 4.472 3.899 1.00 94.12 72 PHE A C 1
ATOM 566 O O . PHE A 1 72 ? 0.314 4.335 5.056 1.00 94.12 72 PHE A O 1
ATOM 573 N N . LEU A 1 73 ? 0.067 5.259 3.028 1.00 91.19 73 LEU A N 1
ATOM 574 C CA . LEU A 1 73 ? -1.127 6.020 3.404 1.00 91.19 73 LEU A CA 1
ATOM 575 C C . LEU A 1 73 ? -2.308 5.129 3.808 1.00 91.19 73 LEU A C 1
ATOM 577 O O . LEU A 1 73 ? -3.101 5.533 4.657 1.00 91.19 73 LEU A O 1
ATOM 581 N N . SER A 1 74 ? -2.422 3.924 3.240 1.00 91.12 74 SER A N 1
ATOM 582 C CA . SER A 1 74 ? -3.485 2.972 3.587 1.00 91.12 74 SER A CA 1
ATOM 583 C C . SER A 1 74 ? -3.345 2.372 4.992 1.00 91.12 74 SER A C 1
ATOM 585 O O . SER A 1 74 ? -4.337 1.899 5.545 1.00 91.12 74 SER A O 1
ATOM 587 N N . LEU A 1 75 ? -2.160 2.449 5.613 1.00 93.69 75 LEU A N 1
ATOM 588 C CA 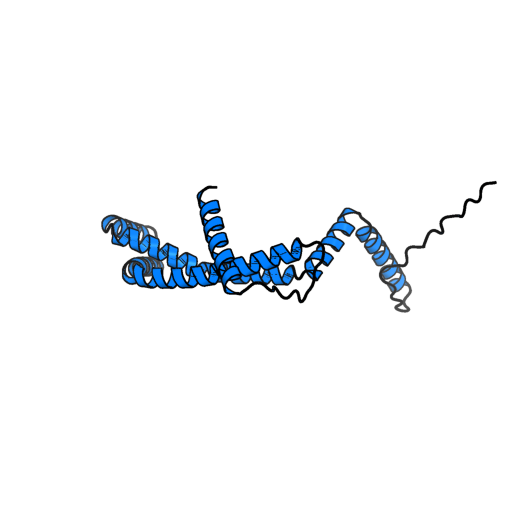. LEU A 1 75 ? -1.945 1.931 6.967 1.00 93.69 75 LEU A CA 1
ATOM 589 C C . LEU A 1 75 ? -2.833 2.636 7.990 1.00 93.69 75 LEU A C 1
ATOM 591 O O . LEU A 1 75 ? -3.405 1.978 8.853 1.00 93.69 75 LEU A O 1
ATOM 595 N N . ILE A 1 76 ? -2.986 3.958 7.883 1.00 94.12 76 ILE A N 1
ATOM 596 C CA . ILE A 1 76 ? -3.758 4.737 8.857 1.00 94.12 76 ILE A CA 1
ATOM 597 C C . ILE A 1 76 ? -5.236 4.309 8.843 1.00 94.12 76 ILE A C 1
ATOM 599 O O . ILE A 1 76 ? -5.736 3.914 9.897 1.00 94.12 76 ILE A O 1
ATOM 603 N N . PRO A 1 77 ? -5.944 4.290 7.695 1.00 93.56 77 PRO A N 1
ATOM 604 C CA . PRO A 1 77 ? -7.323 3.812 7.652 1.00 93.56 77 PRO A CA 1
ATOM 605 C C . PRO A 1 77 ? -7.476 2.346 8.059 1.00 93.56 77 PRO A C 1
ATOM 607 O O . PRO A 1 77 ? -8.414 2.019 8.779 1.00 93.56 77 PRO A O 1
ATOM 610 N N . ILE A 1 78 ? -6.557 1.462 7.651 1.00 92.50 78 ILE A N 1
ATOM 611 C CA . ILE A 1 78 ? -6.599 0.041 8.037 1.00 92.50 78 ILE A CA 1
ATOM 612 C C . ILE A 1 78 ? -6.479 -0.111 9.557 1.00 92.50 78 ILE A C 1
ATOM 614 O O . ILE A 1 78 ? -7.237 -0.874 10.164 1.00 92.50 78 ILE A O 1
ATOM 618 N N . LEU A 1 79 ? -5.574 0.645 10.185 1.00 93.06 79 LEU A N 1
ATOM 619 C CA . LEU A 1 79 ? -5.432 0.680 11.637 1.00 93.06 79 LEU A CA 1
ATOM 620 C C . LEU A 1 79 ? -6.686 1.247 12.301 1.00 93.06 79 LEU A C 1
ATOM 622 O O . LEU A 1 79 ? -7.161 0.653 13.261 1.00 93.06 79 LEU A O 1
ATOM 626 N N . MET A 1 80 ? -7.269 2.331 11.778 1.00 93.94 80 MET A N 1
ATOM 627 C CA . MET A 1 80 ? -8.516 2.900 12.307 1.00 93.94 80 MET A CA 1
ATOM 628 C C . MET A 1 80 ? -9.668 1.890 12.276 1.00 93.94 80 MET A C 1
ATOM 630 O O . MET A 1 80 ? -10.360 1.723 13.278 1.00 93.94 80 MET A O 1
ATOM 634 N N . VAL A 1 81 ? -9.858 1.188 11.155 1.00 94.50 81 VAL A N 1
ATOM 635 C CA . VAL A 1 81 ? -10.907 0.166 11.015 1.00 94.50 81 VAL A CA 1
ATOM 636 C C . VAL A 1 81 ? -10.653 -1.007 11.961 1.00 94.50 81 VAL A C 1
ATOM 638 O O . VAL A 1 81 ? -11.570 -1.436 12.659 1.00 94.50 81 VAL A O 1
ATOM 641 N N . SER A 1 82 ? -9.409 -1.487 12.043 1.00 92.56 82 SER A N 1
ATOM 642 C CA . SER A 1 82 ? -9.016 -2.557 12.972 1.00 92.56 82 SER A CA 1
ATOM 643 C C . SER A 1 82 ? -9.272 -2.164 14.427 1.00 92.56 82 SER A C 1
ATOM 645 O O . SER A 1 82 ? -9.866 -2.918 15.194 1.00 92.56 82 SER A O 1
ATOM 647 N N . PHE A 1 83 ? -8.872 -0.949 14.795 1.00 90.31 83 PHE A N 1
ATOM 648 C CA . PHE A 1 83 ? -9.023 -0.400 16.135 1.00 90.31 83 PHE A CA 1
ATOM 649 C C . PHE A 1 83 ? -10.488 -0.216 16.523 1.00 90.31 83 PHE A C 1
ATOM 651 O O . PHE A 1 83 ? -10.885 -0.584 17.626 1.00 90.31 83 PHE A O 1
ATOM 658 N N . ALA A 1 84 ? -11.312 0.282 15.600 1.00 93.88 84 ALA A N 1
ATOM 659 C CA . ALA A 1 84 ? -12.753 0.346 15.784 1.00 93.88 84 ALA A CA 1
ATOM 660 C C . ALA A 1 84 ? -13.363 -1.052 15.950 1.00 93.88 84 ALA A C 1
ATOM 662 O O . ALA A 1 84 ? -14.189 -1.243 16.837 1.00 93.88 84 ALA A O 1
ATOM 663 N N . GLY A 1 85 ? -12.926 -2.036 15.154 1.00 92.25 85 GLY A N 1
ATOM 664 C CA . GLY A 1 85 ? -13.347 -3.434 15.274 1.00 92.25 85 GLY A CA 1
ATOM 665 C C . GLY A 1 85 ? -13.073 -4.005 16.667 1.00 92.25 85 GLY A C 1
ATOM 666 O O . GLY A 1 85 ? -13.990 -4.507 17.317 1.00 92.25 85 GLY A O 1
ATOM 667 N N . VAL A 1 86 ? -11.848 -3.835 17.173 1.00 90.00 86 VAL A N 1
ATOM 668 C CA . VAL A 1 86 ? -11.493 -4.191 18.558 1.00 90.00 86 VAL A CA 1
ATOM 669 C C . VAL A 1 86 ? -12.358 -3.417 19.557 1.00 90.00 86 VAL A C 1
ATOM 671 O O . VAL A 1 86 ? -12.899 -4.014 20.482 1.00 90.00 86 VAL A O 1
ATOM 674 N N . GLY A 1 87 ? -12.559 -2.114 19.348 1.00 90.12 87 GLY A N 1
ATOM 675 C CA . GLY A 1 87 ? -13.419 -1.273 20.181 1.00 90.12 87 GLY A CA 1
ATOM 676 C C . GLY A 1 87 ? -14.868 -1.766 20.258 1.00 90.12 87 GLY A C 1
ATOM 677 O O . GLY A 1 87 ? -15.463 -1.722 21.331 1.00 90.12 87 GLY A O 1
ATOM 678 N N . PHE A 1 88 ? -15.436 -2.286 19.165 1.00 92.62 88 PHE A N 1
ATOM 679 C CA . PHE A 1 88 ? -16.765 -2.913 19.153 1.00 92.62 88 PHE A CA 1
ATOM 680 C C . PHE A 1 88 ? -16.800 -4.240 19.920 1.00 92.62 88 PHE A C 1
ATOM 682 O O . PHE A 1 88 ? -17.742 -4.475 20.681 1.00 92.62 88 PHE A O 1
ATOM 689 N N . VAL A 1 89 ? -15.772 -5.079 19.768 1.00 89.75 89 VAL A N 1
ATOM 690 C CA . VAL A 1 89 ? -15.656 -6.352 20.502 1.00 89.75 89 VAL A CA 1
ATOM 691 C C . VAL A 1 89 ? -15.523 -6.107 22.009 1.00 89.75 89 VAL A C 1
ATOM 693 O O . VAL A 1 89 ? -16.226 -6.740 22.797 1.00 89.75 89 VAL A O 1
ATOM 696 N N . LEU A 1 90 ? -14.678 -5.152 22.408 1.00 87.31 90 LEU A N 1
ATOM 697 C CA . LEU A 1 90 ? -14.460 -4.774 23.807 1.00 87.31 90 LEU A CA 1
ATOM 698 C C . LEU A 1 90 ? -15.663 -4.053 24.417 1.00 87.31 90 LEU A C 1
ATOM 700 O O . LEU A 1 90 ? -16.027 -4.340 25.552 1.00 87.31 90 LEU A O 1
ATOM 704 N N . ALA A 1 91 ? -16.327 -3.159 23.674 1.00 87.62 91 ALA A N 1
ATOM 705 C CA . ALA A 1 91 ? -17.552 -2.509 24.148 1.00 87.62 91 ALA A CA 1
ATOM 706 C C . ALA A 1 91 ? -18.648 -3.527 24.502 1.00 87.62 91 ALA A C 1
ATOM 708 O O . ALA A 1 91 ? -19.460 -3.270 25.389 1.00 87.62 91 ALA A O 1
ATOM 709 N N . SER A 1 92 ? -18.653 -4.669 23.810 1.00 87.56 92 SER A N 1
ATOM 710 C CA . SER A 1 92 ? -19.619 -5.750 24.009 1.00 87.56 92 SER A CA 1
ATOM 711 C C . SER A 1 92 ? -19.250 -6.690 25.168 1.00 87.56 92 SER A C 1
ATOM 713 O O . SER A 1 92 ? -20.093 -7.475 25.581 1.00 87.56 92 SER A O 1
ATOM 715 N N . ASN A 1 93 ? -18.023 -6.613 25.707 1.00 86.56 93 ASN A N 1
ATOM 716 C CA . ASN A 1 93 ? -17.515 -7.488 26.769 1.00 86.56 93 ASN A CA 1
ATOM 717 C C . ASN A 1 93 ? -16.678 -6.689 27.789 1.00 86.56 93 ASN A C 1
ATOM 719 O O . ASN A 1 93 ? -15.457 -6.576 27.659 1.00 86.56 93 ASN A O 1
ATOM 723 N N . GLN A 1 94 ? -17.333 -6.153 28.825 1.00 79.56 94 GLN A N 1
ATOM 724 C CA . GLN A 1 94 ? -16.688 -5.324 29.860 1.00 79.56 94 GLN A CA 1
ATOM 725 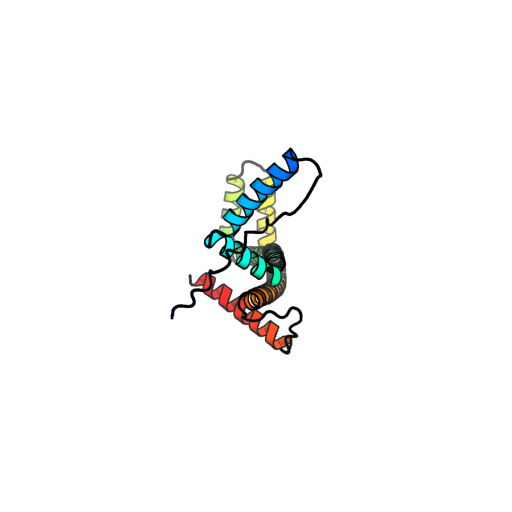C C . GLN A 1 94 ? -15.596 -6.078 30.645 1.00 79.56 94 GLN A C 1
ATOM 727 O O . GLN A 1 94 ? -14.582 -5.480 31.011 1.00 79.56 94 GLN A O 1
ATOM 732 N N . ASP A 1 95 ? -15.750 -7.392 30.831 1.00 83.81 95 ASP A N 1
ATOM 733 C CA . ASP A 1 95 ? -14.747 -8.228 31.501 1.00 83.81 95 ASP A CA 1
ATOM 734 C C . ASP A 1 95 ? -13.455 -8.349 30.674 1.00 83.81 95 ASP A C 1
ATOM 736 O O . ASP A 1 95 ? -12.362 -8.193 31.212 1.00 83.81 95 ASP A O 1
ATOM 740 N N . LEU A 1 96 ? -13.561 -8.529 29.346 1.00 81.81 96 LEU A N 1
ATOM 741 C CA . LEU A 1 96 ? -12.397 -8.570 28.444 1.00 81.81 96 LEU A CA 1
ATOM 742 C C . LEU A 1 96 ? -11.656 -7.232 28.402 1.00 81.81 96 LEU A C 1
ATOM 744 O O . LEU A 1 96 ? -10.431 -7.204 28.309 1.00 81.81 96 LEU A O 1
ATOM 748 N N . LEU A 1 97 ? -12.395 -6.122 28.458 1.00 79.38 97 LEU A N 1
ATOM 749 C CA . LEU A 1 97 ? -11.812 -4.785 28.514 1.00 79.38 97 LEU A CA 1
ATOM 750 C C . LEU A 1 97 ? -11.007 -4.608 29.803 1.00 79.38 97 LEU A C 1
ATOM 752 O O . LEU A 1 97 ? -9.866 -4.151 29.748 1.00 79.38 97 LEU A O 1
ATOM 756 N N . THR A 1 98 ? -11.585 -4.993 30.940 1.00 77.50 98 THR A N 1
ATOM 757 C CA . THR A 1 98 ? -10.942 -4.865 32.252 1.00 77.50 98 THR A CA 1
ATOM 758 C C . THR A 1 98 ? -9.687 -5.738 32.330 1.00 77.50 98 THR A C 1
ATOM 760 O O . THR A 1 98 ? -8.615 -5.217 32.626 1.00 77.50 98 THR A O 1
ATOM 763 N N . ASP A 1 99 ? -9.769 -7.011 31.921 1.00 83.88 99 ASP A N 1
ATOM 764 C CA . ASP A 1 99 ? -8.618 -7.930 31.916 1.00 83.88 99 ASP A CA 1
ATOM 765 C C . ASP A 1 99 ? -7.503 -7.463 30.956 1.00 83.88 99 ASP A C 1
ATOM 767 O O . ASP A 1 99 ? -6.317 -7.558 31.275 1.00 83.88 99 ASP A O 1
ATOM 771 N N . LEU A 1 100 ? -7.851 -6.888 29.793 1.00 80.94 100 LEU A N 1
ATOM 772 C CA . LEU A 1 100 ? -6.869 -6.318 28.861 1.00 80.94 100 LEU A CA 1
ATOM 773 C C . LEU A 1 100 ? -6.126 -5.123 29.476 1.00 80.94 100 LEU A C 1
ATOM 775 O O . LEU A 1 100 ? -4.901 -5.040 29.366 1.00 80.94 100 LEU A O 1
ATOM 779 N N . ILE A 1 101 ? -6.856 -4.194 30.102 1.00 77.69 101 ILE A N 1
ATOM 780 C CA . ILE A 1 101 ? -6.266 -3.020 30.754 1.00 77.69 101 ILE A CA 1
ATOM 781 C C . ILE A 1 101 ? -5.378 -3.444 31.921 1.00 77.69 101 ILE A C 1
ATOM 783 O O . ILE A 1 101 ? -4.253 -2.956 32.024 1.00 77.69 101 ILE A O 1
ATOM 787 N N . ASP A 1 102 ? -5.843 -4.367 32.758 1.00 80.62 102 ASP A N 1
ATOM 788 C CA . ASP A 1 102 ? -5.091 -4.829 33.922 1.00 80.62 102 ASP A CA 1
ATOM 789 C C . ASP A 1 102 ? -3.814 -5.562 33.497 1.00 80.62 102 ASP A C 1
ATOM 791 O O . ASP A 1 102 ? -2.738 -5.297 34.037 1.00 80.62 102 ASP A O 1
ATOM 795 N N . ARG A 1 103 ? -3.869 -6.402 32.454 1.00 79.69 103 ARG A N 1
ATOM 796 C CA . ARG A 1 103 ? -2.668 -7.024 31.871 1.00 79.69 103 ARG A CA 1
ATOM 797 C C . ARG A 1 103 ? -1.708 -5.997 31.281 1.00 79.69 103 ARG A C 1
ATOM 799 O O . ARG A 1 103 ? -0.506 -6.129 31.493 1.00 79.69 103 ARG A O 1
ATOM 806 N N . LEU A 1 104 ? -2.198 -4.986 30.564 1.00 76.00 104 LEU A N 1
ATOM 807 C CA . LEU A 1 104 ? -1.360 -3.920 29.996 1.00 76.00 104 LEU A CA 1
ATOM 808 C C . LEU A 1 104 ? -0.642 -3.117 31.086 1.00 76.00 104 LEU A C 1
ATOM 810 O O . LEU A 1 104 ? 0.553 -2.864 30.965 1.00 76.00 104 LEU A O 1
ATOM 814 N N . VAL A 1 105 ? -1.355 -2.744 32.150 1.00 75.12 105 VAL A N 1
ATOM 815 C CA . VAL A 1 105 ? -0.796 -1.977 33.273 1.00 75.12 105 VAL A CA 1
ATOM 816 C C . VAL A 1 105 ? 0.208 -2.815 34.064 1.00 75.12 105 VAL A C 1
ATOM 818 O O . VAL A 1 105 ? 1.271 -2.314 34.412 1.00 75.12 105 VAL A O 1
ATOM 821 N N . ASN A 1 106 ? -0.081 -4.096 34.295 1.00 79.25 106 ASN A N 1
ATOM 822 C CA . ASN A 1 106 ? 0.798 -4.973 35.071 1.00 79.25 106 ASN A CA 1
ATOM 823 C C . ASN A 1 106 ? 2.019 -5.475 34.280 1.00 79.25 106 ASN A C 1
ATOM 825 O O . ASN A 1 106 ? 3.021 -5.853 34.882 1.00 79.25 106 ASN A O 1
ATOM 829 N N . SER A 1 107 ? 1.960 -5.484 32.943 1.00 74.75 107 SER A N 1
ATOM 830 C CA . SER A 1 107 ? 3.060 -5.966 32.088 1.00 74.75 107 SER A CA 1
ATOM 831 C C . SER A 1 107 ? 4.088 -4.886 31.739 1.00 74.75 107 SER A C 1
ATOM 833 O O . SER A 1 107 ? 5.139 -5.209 31.187 1.00 74.75 107 SER A O 1
ATOM 835 N N . ILE A 1 108 ? 3.802 -3.610 32.020 1.00 77.12 108 ILE A N 1
ATOM 836 C CA . ILE A 1 108 ? 4.653 -2.482 31.631 1.00 77.12 108 ILE A CA 1
ATOM 837 C C . ILE A 1 108 ? 5.133 -1.755 32.884 1.00 77.12 108 ILE A C 1
ATOM 839 O O . ILE A 1 108 ? 4.350 -1.145 33.603 1.00 77.12 108 ILE A O 1
ATOM 843 N N . SER A 1 109 ? 6.444 -1.785 33.127 1.00 74.50 109 SER A N 1
ATOM 844 C CA . SER A 1 109 ? 7.056 -1.112 34.281 1.00 74.50 109 SER A CA 1
ATOM 845 C C . SER A 1 109 ? 7.100 0.417 34.151 1.00 74.50 109 SER A C 1
ATOM 847 O O . SER A 1 109 ? 7.311 1.096 35.150 1.00 74.50 109 SER A O 1
ATOM 849 N N . ASP A 1 110 ? 6.914 0.958 32.940 1.00 85.25 110 ASP A N 1
ATOM 850 C CA . ASP A 1 110 ? 6.840 2.398 32.663 1.00 85.25 110 ASP A CA 1
ATOM 851 C C . ASP A 1 110 ? 5.392 2.930 32.817 1.00 85.25 110 ASP A C 1
ATOM 853 O O . ASP A 1 110 ? 4.523 2.622 31.985 1.00 85.25 110 ASP A O 1
ATOM 857 N N . PRO A 1 111 ? 5.116 3.780 33.828 1.00 82.75 111 PRO A N 1
ATOM 858 C CA . PRO A 1 111 ? 3.787 4.340 34.075 1.00 82.75 111 PRO A CA 1
ATOM 859 C C . PRO A 1 111 ? 3.237 5.189 32.919 1.00 82.75 111 PRO A C 1
ATOM 861 O O . PRO A 1 111 ? 2.018 5.254 32.716 1.00 82.75 111 PRO A O 1
ATOM 864 N N . THR A 1 112 ? 4.103 5.853 32.148 1.00 87.50 112 THR A N 1
ATOM 865 C CA . THR A 1 112 ? 3.691 6.735 31.047 1.00 87.50 112 THR A CA 1
ATOM 866 C C . THR A 1 112 ? 3.181 5.926 29.859 1.00 87.50 112 THR A C 1
ATOM 868 O O . THR A 1 112 ? 2.130 6.247 29.289 1.00 87.50 112 THR A O 1
ATOM 871 N N . LEU A 1 113 ? 3.869 4.836 29.516 1.00 84.06 113 LEU A N 1
ATOM 872 C CA . LEU A 1 113 ? 3.432 3.913 28.467 1.00 84.06 113 LEU A CA 1
ATOM 873 C C . LEU A 1 113 ? 2.131 3.208 28.858 1.00 84.06 113 LEU A C 1
ATOM 875 O O . LEU A 1 113 ? 1.192 3.185 28.058 1.00 84.06 113 LEU A O 1
ATOM 879 N N . ALA A 1 114 ? 2.031 2.723 30.100 1.00 83.75 114 ALA A N 1
ATOM 880 C CA . ALA A 1 114 ? 0.813 2.100 30.618 1.00 83.75 114 ALA A CA 1
ATOM 881 C C . ALA A 1 114 ? -0.399 3.048 30.531 1.00 83.75 114 ALA A C 1
ATOM 883 O O . ALA A 1 114 ? -1.467 2.668 30.042 1.00 83.75 114 ALA A O 1
ATOM 884 N N . THR A 1 115 ? -0.223 4.314 30.925 1.00 86.69 115 THR A N 1
ATOM 885 C CA . THR A 1 115 ? -1.281 5.334 30.846 1.00 86.69 115 THR A CA 1
ATOM 886 C C . THR A 1 115 ? -1.677 5.638 29.398 1.00 86.69 115 THR A C 1
ATOM 888 O O . THR A 1 115 ? -2.865 5.731 29.085 1.00 86.69 115 THR A O 1
ATOM 891 N N . THR A 1 116 ? -0.703 5.742 28.490 1.00 88.12 116 THR A N 1
ATOM 892 C CA . THR A 1 116 ? -0.951 6.005 27.062 1.00 88.12 116 THR A CA 1
ATOM 893 C C . THR A 1 116 ? -1.740 4.870 26.411 1.00 88.12 116 THR A C 1
ATOM 895 O O . THR A 1 116 ? -2.723 5.118 25.710 1.00 88.12 116 THR A O 1
ATOM 898 N N . LEU A 1 117 ? -1.363 3.619 26.683 1.00 85.38 117 LEU A N 1
ATOM 899 C CA . LEU A 1 117 ? -2.063 2.433 26.186 1.00 85.38 117 LEU A CA 1
ATOM 900 C C . LEU A 1 117 ? -3.486 2.347 26.740 1.00 85.38 117 LEU A C 1
ATOM 902 O O . LEU A 1 117 ? -4.424 2.148 25.967 1.00 85.38 117 LEU A O 1
ATOM 906 N N . LYS A 1 118 ? -3.672 2.587 28.044 1.00 85.25 118 LYS A N 1
ATOM 907 C CA . LYS A 1 118 ? -5.001 2.625 28.670 1.00 85.25 118 LYS A CA 1
ATOM 908 C C . LYS A 1 118 ? -5.904 3.681 28.032 1.00 85.25 118 LYS A C 1
ATOM 910 O O . LYS A 1 118 ? -7.043 3.380 27.677 1.00 85.25 118 LYS A O 1
ATOM 915 N N . ASN A 1 119 ? -5.392 4.896 27.831 1.00 88.94 119 ASN A N 1
ATOM 916 C CA . ASN A 1 119 ? -6.134 5.973 27.172 1.00 88.94 119 ASN A CA 1
ATOM 917 C C . ASN A 1 119 ? -6.454 5.642 25.713 1.00 88.94 119 ASN A C 1
ATOM 919 O O . ASN A 1 119 ? -7.551 5.942 25.244 1.00 88.94 119 ASN A O 1
ATOM 923 N N . THR A 1 120 ? -5.527 4.989 25.014 1.00 87.94 120 THR A N 1
ATOM 924 C CA . THR A 1 120 ? -5.730 4.531 23.639 1.00 87.94 120 THR A CA 1
ATOM 925 C C . THR A 1 120 ? -6.876 3.521 23.590 1.00 87.94 120 THR A C 1
ATOM 927 O O . THR A 1 120 ? -7.870 3.778 22.920 1.00 87.94 120 THR A O 1
ATOM 930 N N . VAL A 1 121 ? -6.828 2.439 24.374 1.00 86.12 121 VAL A N 1
ATOM 931 C CA . VAL A 1 121 ? -7.907 1.430 24.434 1.00 86.12 121 VAL A CA 1
ATOM 932 C C . VAL A 1 121 ? -9.252 2.059 24.812 1.00 86.12 121 VAL A C 1
ATOM 934 O O . VAL A 1 121 ? -10.262 1.784 24.165 1.00 86.12 121 VAL A O 1
ATOM 937 N N . LYS A 1 122 ? -9.277 2.954 25.807 1.00 87.75 122 LYS A N 1
ATOM 938 C CA . LYS A 1 122 ? -10.496 3.671 26.204 1.00 87.75 122 LYS A CA 1
ATOM 939 C C . LYS A 1 122 ? -11.066 4.505 25.051 1.00 87.75 122 LYS A C 1
ATOM 941 O O . LYS A 1 122 ? -12.251 4.398 24.749 1.00 87.75 122 LYS A O 1
ATOM 946 N N . THR A 1 123 ? -10.215 5.266 24.362 1.00 87.94 123 THR A N 1
ATOM 947 C CA . THR A 1 123 ? -10.605 6.062 23.186 1.00 87.94 123 THR A CA 1
ATOM 948 C C . THR A 1 123 ? -11.136 5.169 22.065 1.00 87.94 123 THR A C 1
ATOM 950 O O . THR A 1 123 ? -12.137 5.512 21.439 1.00 87.94 123 THR A O 1
ATOM 953 N N . ALA A 1 124 ? -10.523 3.998 21.848 1.00 86.44 124 ALA A N 1
ATOM 954 C CA . ALA A 1 124 ? -10.993 2.988 20.896 1.00 86.44 124 ALA A CA 1
ATOM 955 C C . ALA A 1 124 ? -12.447 2.620 21.138 1.00 86.44 124 ALA A C 1
ATOM 957 O O . ALA A 1 124 ? -13.245 2.581 20.209 1.00 86.44 124 ALA A O 1
ATOM 958 N N . VAL A 1 125 ? -12.778 2.349 22.398 1.00 89.50 125 VAL A N 1
ATOM 959 C CA . VAL A 1 125 ? -14.098 1.889 22.816 1.00 89.50 125 VAL A CA 1
ATOM 960 C C . VAL A 1 125 ? -15.100 3.038 22.770 1.00 89.50 125 VAL A C 1
ATOM 962 O O . VAL A 1 125 ? -16.181 2.872 22.208 1.00 89.50 125 VAL A O 1
ATOM 965 N N . GLU A 1 126 ? -14.752 4.211 23.298 1.00 93.62 126 GLU A N 1
ATOM 966 C CA . GLU A 1 126 ? -15.640 5.379 23.349 1.00 93.62 126 GLU A CA 1
ATOM 967 C C . GLU A 1 126 ? -15.952 5.938 21.956 1.00 93.62 126 GLU A C 1
ATOM 969 O O . GLU A 1 126 ? -17.106 6.245 21.658 1.00 93.62 126 GLU A O 1
ATOM 974 N N . GLN A 1 127 ? -14.951 6.019 21.074 1.00 94.75 127 GLN A N 1
ATOM 975 C CA . GLN A 1 127 ? -15.091 6.592 19.733 1.00 94.75 127 GLN A CA 1
ATOM 976 C C . GLN A 1 127 ? -15.217 5.547 18.615 1.00 94.75 127 GLN A C 1
ATOM 978 O O . GLN A 1 127 ? -15.165 5.913 17.438 1.00 94.75 127 GLN A O 1
ATOM 983 N N . ARG A 1 128 ? -15.430 4.264 18.949 1.00 94.94 128 ARG A N 1
ATOM 984 C CA . ARG A 1 128 ? -15.479 3.131 17.998 1.00 94.94 128 ARG A CA 1
ATOM 985 C C . ARG A 1 128 ? -16.300 3.403 16.739 1.00 94.94 128 ARG A C 1
ATOM 987 O O . ARG A 1 128 ? -15.849 3.109 15.638 1.00 94.94 128 ARG A O 1
ATOM 994 N N . THR A 1 129 ? -17.480 4.007 16.877 1.00 95.38 129 THR A N 1
ATOM 995 C CA . THR A 1 129 ? -18.372 4.288 15.744 1.00 95.38 129 THR A CA 1
ATOM 996 C C . THR A 1 129 ? -17.797 5.373 14.840 1.00 95.38 129 THR A C 1
ATOM 998 O O . THR A 1 129 ? -17.724 5.189 13.628 1.00 95.38 129 THR A O 1
ATOM 1001 N N . THR A 1 130 ? -17.345 6.488 15.417 1.00 95.75 130 THR A N 1
ATOM 1002 C CA . THR A 1 130 ? -16.781 7.612 14.660 1.00 95.75 130 THR A CA 1
ATOM 1003 C C . THR A 1 130 ? -15.488 7.205 13.962 1.00 95.75 130 THR A C 1
ATOM 1005 O O . THR A 1 130 ? -15.350 7.413 12.757 1.00 95.75 130 THR A O 1
ATOM 1008 N N . VAL A 1 131 ? -14.561 6.575 14.690 1.00 93.56 131 VAL A N 1
ATOM 1009 C CA . VAL A 1 131 ? -13.286 6.086 14.142 1.00 93.56 131 VAL A CA 1
ATOM 1010 C C . VAL A 1 131 ? -13.526 4.989 13.106 1.00 93.56 131 VAL A C 1
ATOM 1012 O O . VAL A 1 131 ? -12.884 4.987 12.061 1.00 93.56 131 VAL A O 1
ATOM 1015 N N . GLY A 1 132 ? -14.493 4.101 13.343 1.00 94.94 132 GLY A N 1
ATOM 1016 C CA . GLY A 1 132 ? -14.848 3.029 12.417 1.00 94.94 132 GLY A CA 1
ATOM 1017 C C . GLY A 1 132 ? -15.420 3.548 11.104 1.00 94.94 132 GLY A C 1
ATOM 1018 O O . GLY A 1 132 ? -14.936 3.170 10.044 1.00 94.94 132 GLY A O 1
ATOM 1019 N N . ILE A 1 133 ? -16.404 4.450 11.147 1.00 96.81 133 ILE A N 1
ATOM 1020 C CA . ILE A 1 133 ? -17.021 5.007 9.932 1.00 96.81 133 ILE A CA 1
ATOM 1021 C C . ILE A 1 133 ? -16.015 5.856 9.151 1.00 96.81 133 ILE A C 1
ATOM 1023 O O . ILE A 1 133 ? -15.875 5.681 7.942 1.00 96.81 133 ILE A O 1
ATOM 1027 N N . THR A 1 134 ? -15.293 6.756 9.825 1.00 95.69 134 THR A N 1
ATOM 1028 C CA . THR A 1 134 ? -14.277 7.592 9.162 1.00 95.69 134 THR A CA 1
ATOM 1029 C C . THR A 1 134 ? -13.156 6.736 8.580 1.00 95.69 134 THR A C 1
ATOM 1031 O O . THR A 1 134 ? -12.819 6.890 7.408 1.00 95.69 134 THR A O 1
ATOM 1034 N N . GLY A 1 135 ? -12.654 5.771 9.353 1.00 95.31 135 GLY A N 1
ATOM 1035 C CA . GLY A 1 135 ? -11.671 4.791 8.908 1.00 95.31 135 GLY A CA 1
ATOM 1036 C C . GLY A 1 135 ? -12.151 4.019 7.685 1.00 95.31 135 GLY A C 1
ATOM 1037 O O . GLY A 1 135 ? -11.427 3.960 6.700 1.00 95.31 135 GLY A O 1
ATOM 1038 N N . LEU A 1 136 ? -13.382 3.496 7.693 1.00 95.25 136 LEU A N 1
ATOM 1039 C CA . LEU A 1 136 ? -13.955 2.761 6.561 1.00 95.25 136 LEU A CA 1
ATOM 1040 C C . LEU A 1 136 ? -14.070 3.635 5.310 1.00 95.25 136 LEU A C 1
ATOM 1042 O O . LEU A 1 136 ? -13.660 3.206 4.236 1.00 95.25 136 LEU A O 1
ATOM 1046 N N . LEU A 1 137 ? -14.577 4.865 5.424 1.00 96.12 137 LEU A N 1
ATOM 1047 C CA . LEU A 1 137 ? -14.703 5.773 4.280 1.00 96.12 137 LEU A CA 1
ATOM 1048 C C . LEU A 1 137 ? -13.339 6.095 3.657 1.00 96.12 137 LEU A C 1
ATOM 1050 O O . LEU A 1 137 ? -13.178 6.023 2.435 1.00 96.12 137 LEU A O 1
ATOM 1054 N N . VAL A 1 138 ? -12.337 6.400 4.486 1.00 95.25 138 VAL A N 1
ATOM 1055 C CA . VAL A 1 138 ? -10.979 6.687 4.007 1.00 95.25 138 VAL A CA 1
ATOM 1056 C C . VAL A 1 138 ? -10.301 5.414 3.485 1.00 95.25 138 VAL A C 1
ATOM 1058 O O . VAL A 1 138 ? -9.603 5.468 2.471 1.00 95.25 138 VAL A O 1
ATOM 1061 N N . ALA A 1 139 ? -10.537 4.254 4.103 1.00 93.62 139 ALA A N 1
ATOM 1062 C CA . ALA A 1 139 ? -10.018 2.962 3.653 1.00 93.62 139 ALA A CA 1
ATOM 1063 C C . ALA A 1 139 ? -10.581 2.592 2.278 1.00 93.62 139 ALA A C 1
ATOM 1065 O O . ALA A 1 139 ? -9.830 2.190 1.396 1.00 93.62 139 ALA A O 1
ATOM 1066 N N . LEU A 1 140 ? -11.879 2.802 2.051 1.00 93.38 140 LEU A N 1
ATOM 1067 C CA . LEU A 1 140 ? -12.505 2.583 0.750 1.00 93.38 140 LEU A CA 1
ATOM 1068 C C . LEU A 1 140 ? -11.934 3.516 -0.316 1.00 93.38 140 LEU A C 1
ATOM 1070 O O . LEU A 1 140 ? -11.549 3.061 -1.393 1.00 93.38 140 LEU A O 1
ATOM 1074 N N . TYR A 1 141 ? -11.829 4.811 -0.013 1.00 92.06 141 TYR A N 1
ATOM 1075 C CA . TYR A 1 141 ? -11.259 5.786 -0.941 1.00 92.06 141 TYR A CA 1
ATOM 1076 C C . TYR A 1 141 ? -9.803 5.454 -1.307 1.00 92.06 141 TYR A C 1
ATOM 1078 O O . TYR A 1 141 ? -9.447 5.373 -2.487 1.00 92.06 141 TYR A O 1
ATOM 1086 N N . SER A 1 142 ? -8.965 5.217 -0.297 1.00 92.75 142 SER A N 1
ATOM 1087 C CA . SER A 1 142 ? -7.549 4.887 -0.486 1.00 92.75 142 SER A CA 1
ATOM 1088 C C . SER A 1 142 ? -7.357 3.532 -1.171 1.00 92.75 142 SER A C 1
ATOM 1090 O O . SER A 1 142 ? -6.544 3.437 -2.089 1.00 92.75 142 SER A O 1
ATOM 1092 N N . GLY A 1 143 ? -8.148 2.519 -0.814 1.00 92.44 143 GLY A N 1
ATOM 1093 C CA . GLY A 1 143 ? -8.116 1.187 -1.415 1.00 92.44 143 GLY A CA 1
ATOM 1094 C C . GLY A 1 143 ? -8.491 1.198 -2.896 1.00 92.44 143 GLY A C 1
ATOM 1095 O O . GLY A 1 143 ? -7.780 0.615 -3.715 1.00 92.44 143 GLY A O 1
ATOM 1096 N N . ILE A 1 144 ? -9.549 1.921 -3.280 1.00 92.50 144 ILE A N 1
ATOM 1097 C CA . ILE A 1 144 ? -9.922 2.060 -4.697 1.00 92.50 144 ILE A CA 1
ATOM 1098 C C . ILE A 1 144 ? -8.820 2.790 -5.480 1.00 92.50 144 ILE A C 1
ATOM 1100 O O . ILE A 1 144 ? -8.463 2.370 -6.583 1.00 92.50 144 ILE A O 1
ATOM 1104 N N . SER A 1 145 ? -8.238 3.849 -4.906 1.00 89.44 145 SER A N 1
ATOM 1105 C CA . SER A 1 145 ? -7.103 4.553 -5.515 1.00 89.44 145 SER A CA 1
ATOM 1106 C C . SER A 1 145 ? -5.893 3.629 -5.701 1.00 89.44 145 SER A C 1
ATOM 1108 O O . SER A 1 145 ? -5.303 3.581 -6.785 1.00 89.44 145 SER A O 1
ATOM 1110 N N . TRP A 1 146 ? -5.551 2.837 -4.682 1.00 92.81 146 TRP A N 1
ATOM 1111 C CA . TRP A 1 146 ? -4.460 1.866 -4.734 1.00 92.81 146 TRP A CA 1
ATOM 1112 C C . TRP A 1 146 ? -4.692 0.811 -5.824 1.00 92.81 146 TRP A C 1
ATOM 1114 O O . TRP A 1 146 ? -3.818 0.618 -6.670 1.00 92.81 146 TRP A O 1
ATOM 1124 N N . MET A 1 147 ? -5.892 0.219 -5.900 1.00 93.19 147 MET A N 1
ATOM 1125 C CA . MET A 1 147 ? -6.262 -0.728 -6.963 1.00 93.19 147 MET A CA 1
ATOM 1126 C C . MET A 1 147 ? -6.152 -0.109 -8.356 1.00 93.19 147 MET A C 1
ATOM 1128 O O . MET A 1 147 ? -5.637 -0.739 -9.283 1.00 93.19 147 MET A O 1
ATOM 1132 N N . GLY A 1 148 ? -6.594 1.141 -8.509 1.00 90.12 148 GLY A N 1
ATOM 1133 C CA . GLY A 1 148 ? -6.498 1.872 -9.766 1.00 90.12 148 GLY A CA 1
ATOM 1134 C C . GLY A 1 148 ? -5.051 2.043 -10.239 1.00 90.12 148 GLY A C 1
ATOM 1135 O O . GLY A 1 148 ? -4.770 1.813 -11.420 1.00 90.12 148 GLY A O 1
ATOM 1136 N N . ASN A 1 149 ? -4.144 2.396 -9.323 1.00 90.25 149 ASN A N 1
ATOM 1137 C CA . ASN A 1 149 ? -2.712 2.546 -9.590 1.00 90.25 149 ASN A CA 1
ATOM 1138 C C . ASN A 1 149 ? -2.033 1.200 -9.859 1.00 90.25 149 ASN A C 1
ATOM 1140 O O . ASN A 1 149 ? -1.299 1.080 -10.839 1.00 90.25 149 ASN A O 1
ATOM 1144 N N . LEU A 1 150 ? -2.330 0.173 -9.058 1.00 91.88 150 LEU A N 1
ATOM 1145 C CA . LEU A 1 150 ? -1.800 -1.176 -9.243 1.00 91.88 150 LEU A CA 1
ATOM 1146 C C . LEU A 1 150 ? -2.206 -1.747 -10.604 1.00 91.88 150 LEU A C 1
ATOM 1148 O O . LEU A 1 150 ? -1.368 -2.236 -11.357 1.00 91.88 150 LEU A O 1
ATOM 1152 N N . ARG A 1 151 ? -3.485 -1.622 -10.973 1.00 91.31 151 ARG A N 1
ATOM 1153 C CA . ARG A 1 151 ? -3.979 -2.030 -12.292 1.00 91.31 151 ARG A CA 1
ATOM 1154 C C . ARG A 1 151 ? -3.274 -1.265 -13.411 1.00 91.31 151 ARG A C 1
ATOM 1156 O O . ARG A 1 151 ? -2.951 -1.862 -14.435 1.00 91.31 151 ARG A O 1
ATOM 1163 N N . GLY A 1 152 ? -3.048 0.038 -13.233 1.00 89.19 152 GLY A N 1
ATOM 1164 C CA . GLY A 1 152 ? -2.283 0.860 -14.173 1.00 89.19 152 GLY A CA 1
ATOM 1165 C C . GLY A 1 152 ? -0.857 0.341 -14.362 1.00 89.19 152 GLY A C 1
ATOM 1166 O O . GLY A 1 152 ? -0.441 0.107 -15.495 1.00 89.19 152 GLY A O 1
ATOM 1167 N N . ALA A 1 153 ? -0.161 0.063 -13.260 1.00 90.00 153 ALA A N 1
ATOM 1168 C CA . ALA A 1 153 ? 1.191 -0.484 -13.257 1.00 90.00 153 ALA A CA 1
ATOM 1169 C C . ALA A 1 153 ? 1.259 -1.854 -13.949 1.00 90.00 153 ALA A C 1
ATOM 1171 O O . ALA A 1 153 ? 2.062 -2.056 -14.859 1.00 90.00 153 ALA A O 1
ATOM 1172 N N . VAL A 1 154 ? 0.366 -2.779 -13.583 1.00 90.62 154 VAL A N 1
ATOM 1173 C CA . VAL A 1 154 ? 0.301 -4.119 -14.185 1.00 90.62 154 VAL A CA 1
ATOM 1174 C C . VAL A 1 154 ? 0.026 -4.021 -15.684 1.00 90.62 154 VAL A C 1
ATOM 1176 O O . VAL A 1 154 ? 0.708 -4.673 -16.471 1.00 90.62 154 VAL A O 1
ATOM 1179 N N . ARG A 1 155 ? -0.920 -3.176 -16.116 1.00 88.62 155 ARG A N 1
ATOM 1180 C CA . ARG A 1 155 ? -1.212 -2.968 -17.546 1.00 88.62 155 ARG A CA 1
ATOM 1181 C C . ARG A 1 155 ? -0.019 -2.378 -18.299 1.00 88.62 155 ARG A C 1
ATOM 1183 O O . ARG A 1 155 ? 0.276 -2.839 -19.397 1.00 88.62 155 ARG A O 1
ATOM 1190 N N . ALA A 1 156 ? 0.680 -1.405 -17.719 1.00 87.75 156 ALA A N 1
ATOM 1191 C CA . ALA A 1 156 ? 1.859 -0.798 -18.333 1.00 87.75 156 ALA A CA 1
ATOM 1192 C C . ALA A 1 156 ? 3.000 -1.810 -18.529 1.00 87.75 156 ALA A C 1
ATOM 1194 O O . ALA A 1 156 ? 3.641 -1.854 -19.581 1.00 87.75 156 ALA A O 1
ATOM 1195 N N . GLN A 1 157 ? 3.227 -2.669 -17.536 1.00 89.25 157 GLN A N 1
ATOM 1196 C CA . GLN A 1 157 ? 4.308 -3.655 -17.577 1.00 89.25 157 GLN A CA 1
ATOM 1197 C C . GLN A 1 157 ? 3.971 -4.890 -18.431 1.00 89.25 157 GLN A C 1
ATOM 1199 O O . GLN A 1 157 ? 4.866 -5.449 -19.073 1.00 89.25 157 GLN A O 1
ATOM 1204 N N . SER A 1 158 ? 2.693 -5.284 -18.492 1.00 87.62 158 SER A N 1
ATOM 1205 C CA . SER A 1 158 ? 2.237 -6.491 -19.203 1.00 87.62 158 SER A CA 1
ATOM 1206 C C . SER A 1 158 ? 1.959 -6.302 -20.695 1.00 87.62 158 SER A C 1
ATOM 1208 O O . SER A 1 158 ? 2.158 -7.247 -21.448 1.00 87.62 158 SER A O 1
ATOM 1210 N N . ARG A 1 159 ? 1.526 -5.120 -21.158 1.00 82.31 159 ARG A N 1
ATOM 1211 C CA . ARG A 1 159 ? 1.169 -4.909 -22.578 1.00 82.31 159 ARG A CA 1
ATOM 1212 C C . ARG A 1 159 ? 2.359 -5.103 -23.521 1.00 82.31 159 ARG A C 1
ATOM 1214 O O . ARG A 1 159 ? 3.471 -4.698 -23.197 1.00 82.31 159 ARG A O 1
ATOM 1221 N N . ASP A 1 160 ? 2.146 -5.632 -24.720 1.00 79.88 160 ASP A N 1
ATOM 1222 C CA . ASP A 1 160 ? 3.237 -5.778 -25.698 1.00 79.88 160 ASP A CA 1
ATOM 1223 C C . ASP A 1 160 ? 3.758 -4.415 -26.169 1.00 79.88 160 ASP A C 1
ATOM 1225 O O . ASP A 1 160 ? 4.964 -4.163 -26.156 1.00 79.88 160 ASP A O 1
ATOM 1229 N N . VAL A 1 161 ? 2.836 -3.492 -26.451 1.00 78.62 161 VAL A N 1
ATOM 1230 C CA . VAL A 1 161 ? 3.124 -2.111 -26.852 1.00 78.62 161 VAL A CA 1
ATOM 1231 C C . VAL A 1 161 ? 2.790 -1.156 -25.705 1.00 78.62 161 VAL A C 1
ATOM 1233 O O . VAL A 1 161 ? 1.725 -1.253 -25.093 1.00 78.62 161 VAL A O 1
ATOM 1236 N N . TRP A 1 162 ? 3.712 -0.239 -25.400 1.00 77.88 162 TRP A N 1
ATOM 1237 C CA . TRP A 1 162 ? 3.531 0.800 -24.386 1.00 77.88 162 TRP A CA 1
ATOM 1238 C C . TRP A 1 162 ? 3.319 2.164 -25.045 1.00 77.88 162 TRP A C 1
ATOM 1240 O O . TRP A 1 162 ? 4.178 2.640 -25.784 1.00 77.88 162 TRP A O 1
ATOM 1250 N N . GLU A 1 163 ? 2.195 2.806 -24.736 1.00 74.62 163 GLU A N 1
ATOM 1251 C CA . GLU A 1 163 ? 1.873 4.171 -25.151 1.00 74.62 163 GLU A CA 1
ATOM 1252 C C . GLU A 1 163 ? 1.816 5.067 -23.909 1.00 74.62 163 GLU A C 1
ATOM 1254 O O . GLU A 1 163 ? 1.000 4.840 -23.016 1.00 74.62 163 GLU A O 1
ATOM 1259 N N . ARG A 1 164 ? 2.647 6.118 -23.844 1.00 66.94 164 ARG A N 1
ATOM 1260 C CA . ARG A 1 164 ? 2.667 7.019 -22.672 1.00 66.94 164 ARG A CA 1
ATOM 1261 C C . ARG A 1 164 ? 1.347 7.768 -22.445 1.00 66.94 164 ARG A C 1
ATOM 1263 O O . ARG A 1 164 ? 1.035 8.088 -21.307 1.00 66.94 164 ARG A O 1
ATOM 1270 N N . ASN A 1 165 ? 0.586 8.039 -23.509 1.00 62.28 165 ASN A N 1
ATOM 1271 C CA . ASN A 1 165 ? -0.633 8.861 -23.486 1.00 62.28 165 ASN A CA 1
ATOM 1272 C C . ASN A 1 165 ? -1.876 8.067 -23.902 1.00 62.28 165 ASN A C 1
ATOM 1274 O O . ASN A 1 165 ? -2.715 8.558 -24.659 1.00 62.28 165 ASN A O 1
ATOM 1278 N N . GLN A 1 166 ? -1.998 6.825 -23.442 1.00 63.47 166 GLN A N 1
ATOM 1279 C CA . GLN A 1 166 ? -3.164 6.020 -23.771 1.00 63.47 166 GLN A CA 1
ATOM 1280 C C . GLN A 1 166 ? -4.398 6.581 -23.047 1.00 63.47 166 GLN A C 1
ATOM 1282 O O . GLN A 1 166 ? -4.561 6.415 -21.838 1.00 63.47 166 GLN A O 1
ATOM 1287 N N . GLN A 1 167 ? -5.262 7.288 -23.779 1.00 59.94 167 GLN A N 1
ATOM 1288 C CA . GLN A 1 167 ? -6.550 7.732 -23.253 1.00 59.94 167 GLN A CA 1
ATOM 1289 C C . GLN A 1 167 ? -7.438 6.504 -23.029 1.00 59.94 167 GLN A C 1
ATOM 1291 O O . GLN A 1 167 ? -7.984 5.935 -23.977 1.00 59.94 167 GLN A O 1
ATOM 1296 N N . ASP A 1 168 ? -7.585 6.089 -21.768 1.00 63.69 168 ASP A N 1
ATOM 1297 C CA . ASP A 1 168 ? -8.601 5.115 -21.373 1.00 63.69 168 ASP A CA 1
ATOM 1298 C C . ASP A 1 168 ? -9.978 5.721 -21.694 1.00 63.69 168 ASP A C 1
ATOM 1300 O O . ASP A 1 168 ? -10.482 6.583 -20.979 1.00 63.69 168 ASP A O 1
ATOM 1304 N N . LYS A 1 169 ? -10.603 5.263 -22.786 1.00 65.88 169 LYS A N 1
ATOM 1305 C CA . LYS A 1 169 ? -11.955 5.679 -23.216 1.00 65.88 169 LYS A CA 1
ATOM 1306 C C . LYS A 1 169 ? -13.072 5.161 -22.293 1.00 65.88 169 LYS A C 1
ATOM 1308 O O . LYS A 1 169 ? -14.254 5.292 -22.605 1.00 65.88 169 LYS A O 1
ATOM 1313 N N . GLU A 1 170 ? -12.714 4.515 -21.185 1.00 74.06 170 GLU A N 1
ATOM 1314 C CA . GLU A 1 170 ? -13.646 3.893 -20.249 1.00 74.06 170 GLU A CA 1
ATOM 1315 C C . GLU A 1 170 ? -14.298 4.971 -19.368 1.00 74.06 170 GLU A C 1
ATOM 1317 O O . GLU A 1 170 ? -13.627 5.852 -18.828 1.00 74.06 170 GLU A O 1
ATOM 1322 N N . LYS A 1 171 ? -15.626 4.911 -19.209 1.00 85.12 171 LYS A N 1
ATOM 1323 C CA . LYS A 1 171 ? -16.352 5.839 -18.329 1.00 85.12 171 LYS A CA 1
ATOM 1324 C C . LYS A 1 171 ? -15.824 5.703 -16.897 1.00 85.12 171 LYS A C 1
ATOM 1326 O O . LYS A 1 171 ? -15.709 4.589 -16.386 1.00 85.12 171 LYS A O 1
ATOM 1331 N N . ILE A 1 172 ? -15.590 6.837 -16.233 1.00 83.69 172 ILE A N 1
ATOM 1332 C CA . ILE A 1 172 ? -15.018 6.908 -14.877 1.00 83.69 172 ILE A CA 1
ATOM 1333 C C . ILE A 1 172 ? -15.751 5.966 -13.907 1.00 83.69 172 ILE A C 1
ATOM 1335 O O . ILE A 1 172 ? -15.109 5.161 -13.244 1.00 83.69 172 ILE A O 1
ATOM 1339 N N . TYR A 1 173 ? -17.085 5.967 -13.887 1.00 86.38 173 TYR A N 1
ATOM 1340 C CA . TYR A 1 173 ? -17.859 5.113 -12.977 1.00 86.38 173 TYR A CA 1
ATOM 1341 C C . TYR A 1 173 ? -17.549 3.614 -13.120 1.00 86.38 173 TYR A C 1
ATOM 1343 O O . TYR A 1 173 ? -17.293 2.954 -12.118 1.00 86.38 173 TYR A O 1
ATOM 1351 N N . PHE A 1 174 ? -17.462 3.085 -14.347 1.00 89.12 174 PHE A N 1
ATOM 1352 C CA . PHE A 1 174 ? -17.125 1.671 -14.575 1.00 89.12 174 PHE A CA 1
ATOM 1353 C C . PHE A 1 174 ? -15.729 1.319 -14.055 1.00 89.12 174 PHE A C 1
ATOM 1355 O O . PHE A 1 174 ? -15.527 0.252 -13.472 1.00 89.12 174 PHE A O 1
ATOM 1362 N N . LYS A 1 175 ? -14.772 2.238 -14.218 1.00 86.81 175 LYS A N 1
ATOM 1363 C CA . LYS A 1 175 ? -13.404 2.072 -13.723 1.00 86.81 175 LYS A CA 1
ATOM 1364 C C . LYS A 1 175 ? -13.375 1.912 -12.199 1.00 86.81 175 LYS A C 1
ATOM 1366 O O . LYS A 1 175 ? -12.740 0.971 -11.724 1.00 86.81 175 LYS A O 1
ATOM 1371 N N . TYR A 1 176 ? -14.062 2.800 -11.474 1.00 88.50 176 TYR A N 1
ATOM 1372 C CA . TYR A 1 176 ? -14.111 2.802 -10.006 1.00 88.50 176 TYR A CA 1
ATOM 1373 C C . TYR A 1 176 ? -14.896 1.606 -9.452 1.00 88.50 176 TYR A C 1
ATOM 1375 O O . TYR A 1 176 ? -14.440 0.976 -8.502 1.00 88.50 176 TYR A O 1
ATOM 1383 N N . THR A 1 177 ? -16.023 1.228 -10.066 1.00 92.00 177 THR A N 1
ATOM 1384 C CA . THR A 1 177 ? -16.787 0.041 -9.645 1.00 92.00 177 THR A CA 1
ATOM 1385 C C . THR A 1 177 ? -15.974 -1.240 -9.819 1.00 92.00 177 THR A C 1
ATOM 1387 O O . THR A 1 177 ? -15.952 -2.075 -8.918 1.00 92.00 177 THR A O 1
ATOM 1390 N N . ARG A 1 178 ? -15.249 -1.390 -10.937 1.00 91.75 178 ARG A N 1
ATOM 1391 C CA . ARG A 1 178 ? -14.349 -2.534 -11.138 1.00 91.75 178 ARG A CA 1
ATOM 1392 C C . ARG A 1 178 ? -13.249 -2.572 -10.081 1.00 91.75 178 ARG A C 1
ATOM 1394 O O . ARG A 1 178 ? -12.990 -3.635 -9.537 1.00 91.75 178 ARG A O 1
ATOM 1401 N N . ASP A 1 179 ? -12.615 -1.436 -9.791 1.00 92.88 179 ASP A N 1
ATOM 1402 C CA . ASP A 1 179 ? -11.563 -1.372 -8.767 1.00 92.88 179 ASP A CA 1
ATOM 1403 C C . ASP A 1 179 ? -12.088 -1.726 -7.378 1.00 92.88 179 ASP A C 1
ATOM 1405 O O . ASP A 1 179 ? -11.415 -2.436 -6.639 1.00 92.88 179 ASP A O 1
ATOM 1409 N N . PHE A 1 180 ? -13.306 -1.300 -7.050 1.00 93.62 180 PHE A N 1
ATOM 1410 C CA . PHE A 1 180 ? -13.972 -1.672 -5.808 1.00 93.62 180 PHE A CA 1
ATOM 1411 C C . PHE A 1 180 ? -14.255 -3.180 -5.721 1.00 93.62 180 PHE A C 1
ATOM 1413 O O . PHE A 1 180 ? -13.935 -3.803 -4.711 1.00 93.62 180 PHE A O 1
ATOM 1420 N N . ILE A 1 181 ? -14.783 -3.796 -6.785 1.00 95.19 181 ILE A N 1
ATOM 1421 C CA . ILE A 1 181 ? -15.012 -5.252 -6.829 1.00 95.19 181 ILE A CA 1
ATOM 1422 C C . ILE A 1 181 ? -13.686 -6.009 -6.703 1.00 95.19 181 ILE A C 1
ATOM 1424 O O . ILE A 1 181 ? -13.588 -6.957 -5.927 1.00 95.19 181 ILE A O 1
ATOM 1428 N N . SER A 1 182 ? -12.652 -5.574 -7.426 1.00 93.94 182 SER A N 1
ATOM 1429 C CA . SER A 1 182 ? -11.321 -6.175 -7.341 1.00 93.94 182 SER A CA 1
ATOM 1430 C C . SER A 1 182 ? -10.709 -6.037 -5.945 1.00 93.94 182 SER A C 1
ATOM 1432 O O . SER A 1 182 ? -10.064 -6.973 -5.485 1.00 93.94 182 SER A O 1
ATOM 1434 N N . LEU A 1 183 ? -10.927 -4.909 -5.259 1.00 93.19 183 LEU A N 1
ATOM 1435 C CA . LEU A 1 183 ? -10.492 -4.707 -3.875 1.00 93.19 183 LEU A CA 1
ATOM 1436 C C . LEU A 1 183 ? -11.158 -5.722 -2.936 1.00 93.19 183 LEU A C 1
ATOM 1438 O O . LEU A 1 183 ? -10.473 -6.364 -2.147 1.00 93.19 183 LEU A O 1
ATOM 1442 N N . ILE A 1 184 ? -12.478 -5.902 -3.045 1.00 93.19 184 ILE A N 1
ATOM 1443 C CA . ILE A 1 184 ? -13.213 -6.898 -2.251 1.00 93.19 184 ILE A CA 1
ATOM 1444 C C . ILE A 1 184 ? -12.686 -8.304 -2.546 1.00 93.19 184 ILE A C 1
ATOM 1446 O O . ILE A 1 184 ? -12.408 -9.060 -1.620 1.00 93.19 184 ILE A O 1
ATOM 1450 N N . GLY A 1 185 ? -12.508 -8.642 -3.826 1.00 94.25 185 GLY A N 1
ATOM 1451 C CA . GLY A 1 185 ? -11.958 -9.931 -4.239 1.00 94.25 185 GLY A CA 1
ATOM 1452 C C . GLY A 1 185 ? -10.563 -10.185 -3.668 1.00 94.25 185 GLY A C 1
ATOM 1453 O O . GLY A 1 185 ? -10.297 -11.284 -3.192 1.00 94.25 185 GLY A O 1
ATOM 1454 N N . LEU A 1 186 ? -9.699 -9.164 -3.647 1.00 92.31 186 LEU A N 1
ATOM 1455 C CA . LEU A 1 186 ? -8.374 -9.248 -3.035 1.00 92.31 186 LEU A CA 1
ATOM 1456 C C . LEU A 1 186 ? -8.464 -9.519 -1.530 1.00 92.31 186 LEU A C 1
ATOM 1458 O O . LEU A 1 186 ? -7.790 -10.414 -1.034 1.00 92.31 186 LEU A O 1
ATOM 1462 N N . VAL A 1 187 ? -9.304 -8.774 -0.809 1.00 90.12 187 VAL A N 1
ATOM 1463 C CA . VAL A 1 187 ? -9.491 -8.966 0.636 1.00 90.12 187 VAL A CA 1
ATOM 1464 C C . VAL A 1 187 ? -10.006 -10.376 0.935 1.00 90.12 187 VAL A C 1
ATOM 1466 O O . VAL A 1 187 ? -9.467 -11.049 1.806 1.00 90.12 187 VAL A O 1
ATOM 1469 N N . LEU A 1 188 ? -10.996 -10.862 0.182 1.00 94.19 188 LEU A N 1
ATOM 1470 C CA . LEU A 1 188 ? -11.510 -12.227 0.333 1.00 94.19 188 LEU A CA 1
ATOM 1471 C C . LEU A 1 188 ? -10.442 -13.285 0.035 1.00 94.19 188 LEU A C 1
ATOM 1473 O O . LEU A 1 188 ? -10.325 -14.253 0.780 1.00 94.19 188 LEU A O 1
ATOM 1477 N N . ALA A 1 189 ? -9.640 -13.095 -1.015 1.00 94.75 189 ALA A N 1
ATOM 1478 C CA . ALA A 1 189 ? -8.551 -14.010 -1.349 1.00 94.75 189 ALA A CA 1
ATOM 1479 C C . ALA A 1 189 ? -7.512 -14.108 -0.219 1.00 94.75 189 ALA A C 1
ATOM 1481 O O . ALA A 1 189 ? -7.040 -15.205 0.076 1.00 94.75 189 ALA A O 1
ATOM 1482 N N . LEU A 1 190 ? -7.207 -12.983 0.439 1.00 91.06 190 LEU A N 1
ATOM 1483 C CA . LEU A 1 190 ? -6.314 -12.932 1.600 1.00 91.06 190 LEU A CA 1
ATOM 1484 C C . LEU A 1 190 ? -6.899 -13.605 2.849 1.00 91.06 190 LEU A C 1
ATOM 1486 O O . LEU A 1 190 ? -6.134 -14.050 3.691 1.00 91.06 190 LEU A O 1
ATOM 1490 N N . PHE A 1 191 ? -8.226 -13.675 2.991 1.00 90.69 191 PHE A N 1
ATOM 1491 C CA . PHE A 1 191 ? -8.863 -14.382 4.109 1.00 90.69 191 PHE A CA 1
ATOM 1492 C C . PHE A 1 191 ? -8.950 -15.899 3.905 1.00 90.69 191 PHE A C 1
ATOM 1494 O O . PHE A 1 191 ? -9.050 -16.634 4.883 1.00 90.69 191 PHE A O 1
ATOM 1501 N N . ILE A 1 192 ? -8.978 -16.364 2.653 1.00 93.88 192 ILE A N 1
ATOM 1502 C CA . ILE A 1 192 ? -9.154 -17.786 2.311 1.00 93.88 192 ILE A CA 1
ATOM 1503 C C . ILE A 1 192 ? -7.811 -18.534 2.225 1.00 93.88 192 ILE A C 1
ATOM 1505 O O . ILE A 1 192 ? -7.796 -19.756 2.365 1.00 93.88 192 ILE A O 1
ATOM 1509 N N . THR A 1 193 ? -6.708 -17.821 1.978 1.00 77.31 193 THR A N 1
ATOM 1510 C CA . THR A 1 193 ? -5.353 -18.388 1.829 1.00 77.31 193 THR A CA 1
ATOM 1511 C C . THR A 1 193 ? -4.611 -18.396 3.156 1.00 77.31 193 THR A C 1
ATOM 1513 O O . THR A 1 193 ? -4.021 -19.449 3.481 1.00 77.31 193 THR A O 1
#

Secondary structure (DSSP, 8-state):
--------------S-----S-HHHHHHHHHHHHHHHHHHHSHHHHHHHHHHHHHHHTTHHHHHHHHHHHHHHHHHHHHHHHHHHHHHHHHT-HHHHHHHHHHHHHH-S-HHHHHHHHHHHHHHHHTHHHHHHHHHHHHHHHHHHHHHHHHHHHHHHH-SS--TT----S-HHHHHHHHHHHHHHHHHHHHH-

Foldseek 3Di:
DDDDDPPPPPPPDQPDDDDPVDPVVNVVSSVVSVVVVVQCPPPVNVVVVVVVVLCVVLVVVVLVVVLVVLVVVLVQLVVLQVLLVVLVVCLVPVPVLVVVLVCLLVVDPDPVSSVVVNVSNVCSNVCSVVSNVVSVVVNLVSQLVSLLSVVSSCCSNPDPDHDPDDPPPDDPVVSSVVSSVVSVVVVVVVVVD

pLDDT: mean 84.39, std 12.79, range [40.78, 96.81]

Sequence (193 aa):
MKENNPVEKKADKPLINIKTGNETVDKSITRVSRLASWFQAIPAVAHFIRAGERFNDRMGSQFGAAITYFSFLSLIPILMVSFAGVGFVLASNQDLLTDLIDRLVNSISDPTLATTLKNTVKTAVEQRTTVGITGLLVALYSGISWMGNLRGAVRAQSRDVWERNQQDKEKIYFKYTRDFISLIGLVLALFIT